Protein AF-A0A9N9V282-F1 (afdb_monomer_lite)

Secondary structure (DSSP, 8-state):
--HHHHHHHHSSTTHHHHHHHHHHHB-HHHHHHHHTT--SHHHHHTSPPP-SSSSPTT-EEEEEEEE-S-SS-TT-TT--EEEEEEESS-HHHHHHHHHT-TTS--GGGTTGGGS-GGGEEEEEEEEE---TT-------SHHHHHHHHHHHHHHHHHHHHT------TT-----TTS---SSPPEEEEEE---STTPPPEEEEEEEEE-EEETTEEEEEEEEE-TTS-EEEEEEEEPHHHHHHTT--TT-EEEEEEEEETTSSPPSS-SS---SSSS-TTHHHHTTEEEEEEEEETTEEEEEE---TTHHHHHHHHHHTT-HHHHHHHHHHHHHHHHHHHT----TTS--TT--S--B-TT--EEE-------

pLDDT: mean 75.54, std 18.39, range [32.25, 96.62]

Radius of gyration: 25.47 Å; chains: 1; bounding box: 70×52×72 Å

Foldseek 3Di:
DDPVVLCVVCVDPCVVVVLVVVLVQFDPLLSVCLVVLPDALVSQVPADFDDPPPPHFQKWFWKKKKAAQFDPRSPDRNPIDIATEIDSGRVVVVLCCLQPVLPDPDPQNPRSVRHHSVRITIHGGGIDDPDPPDDPDDDDPCQVSVVVSVVVSVVVSCVVSVPDDPPRDHDPPQGPNHLPLPFQAWEKEWDDCPDPPDWTKIKIKGKFFWADDPLWIWTWFWKAFPVRDIDIDIFTDDNVNCVVQVPDGGDIKIKMKMATPVLAFDPAQLEDDDPDDPDPCLSRLRRIWIKIWDADPNDIDIDTHHPPCLVVQLVVCVVVVNVCSNCVVVLVSVLVVCQLVVQAADVPDPCVPHGRHMHSRSHHYHYDDDPPDD

Sequence (374 aa):
MSEEAMISTFSDEKFDDKVDLIINAFTPEVRATIQNGVFNAESLSKLPKVTQDWPPPGSKCIYLCLYTHQGAQHLDVETFSTYGGQTALQAVIRDNEHTYHTADPTPHHNKARKSPMEHRYMIPMVVWEAEDGKKVSSLYPRLLHHRVFLNAVAARARELSNWPKLEGDGCNTLSPLFHITDGTPVHFMGTRSLLHGERGITTYRKPVTSARYREGLTIHSGIRKGDGAYQLCPLVIAPHIKRKYDLRAGMTCYLVFEIMHDGQPHAIPWLGCPVIGLFEDFRKASRLGVRMEWLHENQWHSIPFQQERFTRYFHEGISDGDLMKALWPWRKAMDIAQALEGTIYTDNEPLNGFDSQISLGSCDILELQTDYLG

Organism: NCBI:txid160324

Structure (mmCIF, N/CA/C/O backbone):
data_AF-A0A9N9V282-F1
#
_entry.id   AF-A0A9N9V282-F1
#
loop_
_atom_site.group_PDB
_atom_site.id
_atom_site.type_symbol
_atom_site.label_atom_id
_atom_site.label_alt_id
_atom_site.label_comp_id
_atom_site.label_asym_id
_atom_site.label_entity_id
_atom_site.label_seq_id
_atom_site.pdbx_PDB_ins_code
_atom_site.Cartn_x
_atom_site.Cartn_y
_atom_site.Cartn_z
_atom_site.occupancy
_atom_site.B_iso_or_equiv
_atom_site.auth_seq_id
_atom_site.auth_comp_id
_atom_site.auth_asym_id
_atom_site.auth_atom_id
_atom_site.pdbx_PDB_model_num
ATOM 1 N N . MET A 1 1 ? -15.129 -6.676 -15.309 1.00 39.47 1 MET A N 1
ATOM 2 C CA . MET A 1 1 ? -15.181 -6.864 -16.774 1.00 39.47 1 MET A CA 1
ATOM 3 C C . MET A 1 1 ? -14.744 -8.293 -17.068 1.00 39.47 1 MET A C 1
ATOM 5 O O . MET A 1 1 ? -13.719 -8.690 -16.525 1.00 39.47 1 MET A O 1
ATOM 9 N N . SER A 1 2 ? -15.543 -9.080 -17.795 1.00 34.94 2 SER A N 1
ATOM 10 C CA . SER A 1 2 ? -15.212 -10.475 -18.132 1.00 34.94 2 SER A CA 1
ATOM 11 C C . SER A 1 2 ? -14.038 -10.544 -19.117 1.00 34.94 2 SER A C 1
ATOM 13 O O . SER A 1 2 ? -13.748 -9.570 -19.814 1.00 34.94 2 SER A O 1
ATOM 15 N N . GLU A 1 3 ? -13.358 -11.688 -19.178 1.00 37.75 3 GLU A N 1
ATOM 16 C CA . GLU A 1 3 ? -12.294 -11.957 -20.155 1.00 37.75 3 GLU A CA 1
ATOM 17 C C . GLU A 1 3 ? -12.790 -11.765 -21.599 1.00 37.75 3 GLU A C 1
ATOM 19 O O . GLU A 1 3 ? -12.102 -11.143 -22.401 1.00 37.75 3 GLU A O 1
ATOM 24 N N . GLU A 1 4 ? -14.040 -12.142 -21.890 1.00 42.06 4 GLU A N 1
ATOM 25 C CA . GLU A 1 4 ? -14.706 -11.885 -23.177 1.00 42.06 4 GLU A CA 1
ATOM 26 C C . GLU A 1 4 ? -14.885 -10.393 -23.486 1.00 42.06 4 GLU A C 1
ATOM 28 O O . GLU A 1 4 ? -14.647 -9.965 -24.613 1.00 42.06 4 GLU A O 1
ATOM 33 N N . ALA A 1 5 ? -15.235 -9.564 -22.498 1.00 44.44 5 ALA A N 1
ATOM 34 C CA . ALA A 1 5 ? -15.328 -8.116 -22.696 1.00 44.44 5 ALA A CA 1
ATOM 35 C C . ALA A 1 5 ? -13.940 -7.485 -22.933 1.00 44.44 5 ALA A C 1
ATOM 37 O O . ALA A 1 5 ? -13.808 -6.544 -23.721 1.00 44.44 5 ALA A O 1
ATOM 38 N N . MET A 1 6 ? -12.896 -8.047 -22.314 1.00 40.56 6 MET A N 1
ATOM 39 C CA . MET A 1 6 ? -11.499 -7.662 -22.530 1.00 40.56 6 MET A CA 1
ATOM 40 C C . MET A 1 6 ? -11.029 -8.036 -23.941 1.00 40.56 6 MET A C 1
ATOM 42 O O . MET A 1 6 ? -10.459 -7.194 -24.630 1.00 40.56 6 MET A O 1
ATOM 46 N N . ILE A 1 7 ? -11.330 -9.258 -24.389 1.00 46.69 7 ILE A N 1
ATOM 47 C CA . ILE A 1 7 ? -11.046 -9.732 -25.747 1.00 46.69 7 ILE A CA 1
ATOM 48 C C . ILE A 1 7 ? -11.796 -8.865 -26.761 1.00 46.69 7 ILE A C 1
ATOM 50 O O . ILE A 1 7 ? -11.146 -8.348 -27.659 1.00 46.69 7 ILE A O 1
ATOM 54 N N . SER A 1 8 ? -13.089 -8.576 -26.561 1.00 49.44 8 SER A N 1
ATOM 55 C CA . SER A 1 8 ? -13.864 -7.731 -27.490 1.00 49.44 8 SER A CA 1
ATOM 56 C C . SER A 1 8 ? -13.308 -6.305 -27.628 1.00 49.44 8 SER A C 1
ATOM 58 O O . SER A 1 8 ? -13.263 -5.750 -28.718 1.00 49.44 8 SER A O 1
ATOM 60 N N . THR A 1 9 ? -12.771 -5.730 -26.542 1.00 45.84 9 THR A N 1
ATOM 61 C CA . THR A 1 9 ? -12.177 -4.378 -26.552 1.00 45.84 9 THR A CA 1
ATOM 62 C C . THR A 1 9 ? -10.883 -4.307 -27.381 1.00 45.84 9 THR A C 1
ATOM 64 O O . THR A 1 9 ? -10.486 -3.225 -27.836 1.00 45.84 9 THR A O 1
ATOM 67 N N . PHE A 1 10 ? -10.204 -5.442 -27.568 1.00 48.22 10 PHE A N 1
ATOM 68 C CA . PHE A 1 10 ? -8.930 -5.552 -28.286 1.00 48.22 10 PHE A CA 1
ATOM 69 C C . PHE A 1 10 ? -8.998 -6.405 -29.559 1.00 48.22 10 PHE A C 1
ATOM 71 O O . PHE A 1 10 ? -8.004 -6.461 -30.275 1.00 48.22 10 PHE A O 1
ATOM 78 N N . SER A 1 11 ? -10.144 -7.016 -29.864 1.00 53.41 11 SER A N 1
ATOM 79 C CA . SER A 1 11 ? -10.403 -7.773 -31.094 1.00 53.41 11 SER A CA 1
ATOM 80 C C . SER A 1 11 ? -11.078 -6.946 -32.193 1.00 53.41 11 SER A C 1
ATOM 82 O O . SER A 1 11 ? -11.402 -7.490 -33.242 1.00 53.41 11 SER A O 1
ATOM 84 N N . ASP A 1 12 ? -11.338 -5.662 -31.945 1.00 55.78 12 ASP A N 1
ATOM 85 C CA . ASP A 1 12 ? -12.028 -4.771 -32.881 1.00 55.78 12 ASP A CA 1
ATOM 86 C C . ASP A 1 12 ? -11.162 -4.362 -34.083 1.00 55.78 12 ASP A C 1
ATOM 88 O O . ASP A 1 12 ? -9.941 -4.236 -33.972 1.00 55.78 12 ASP A O 1
ATOM 92 N N . GLU A 1 13 ? -11.833 -3.976 -35.176 1.00 57.44 13 GLU A N 1
ATOM 93 C CA . GLU A 1 13 ? -11.310 -3.311 -36.392 1.00 57.44 13 GLU A CA 1
ATOM 94 C C . GLU A 1 13 ? -10.423 -2.069 -36.123 1.00 57.44 13 GLU A C 1
ATOM 96 O O . GLU A 1 13 ? -9.826 -1.517 -37.037 1.00 57.44 13 GLU A O 1
ATOM 101 N N . LYS A 1 14 ? -10.315 -1.628 -34.861 1.00 57.19 14 LYS A N 1
ATOM 102 C CA . LYS A 1 14 ? -9.508 -0.492 -34.382 1.00 57.19 14 LYS A CA 1
ATOM 103 C C . LYS A 1 14 ? -8.214 -0.912 -33.680 1.00 57.19 14 LYS A C 1
ATOM 105 O O . LYS A 1 14 ? -7.585 -0.087 -33.016 1.00 57.19 14 LYS A O 1
ATOM 110 N N . PHE A 1 15 ? -7.857 -2.196 -33.700 1.00 61.69 15 PHE A N 1
ATOM 111 C CA . PHE A 1 15 ? -6.598 -2.663 -33.118 1.00 61.69 15 PHE A CA 1
ATOM 112 C C . PHE A 1 15 ? -5.403 -1.971 -33.782 1.00 61.69 15 PHE A C 1
ATOM 114 O O . PHE A 1 15 ? -4.558 -1.424 -33.071 1.00 61.69 15 PHE A O 1
ATOM 121 N N . ASP A 1 16 ? -5.400 -1.906 -35.114 1.00 67.25 16 ASP A N 1
ATOM 122 C CA . ASP A 1 16 ? -4.339 -1.268 -35.895 1.00 67.25 16 ASP A CA 1
ATOM 123 C C . ASP A 1 16 ? -4.240 0.234 -35.588 1.00 67.25 16 ASP A C 1
ATOM 125 O O . ASP A 1 16 ? -3.161 0.703 -35.238 1.00 67.25 16 ASP A O 1
ATOM 129 N N . ASP A 1 17 ? -5.364 0.959 -35.523 1.00 64.25 17 ASP A N 1
ATOM 130 C CA . ASP A 1 17 ? -5.388 2.376 -35.115 1.00 64.25 17 ASP A CA 1
ATOM 131 C C . ASP A 1 17 ? -4.749 2.608 -33.734 1.00 64.25 17 ASP A C 1
ATOM 133 O O . ASP A 1 17 ? -4.062 3.604 -33.487 1.00 64.25 17 ASP A O 1
ATOM 137 N N . LYS A 1 18 ? -4.986 1.693 -32.786 1.00 58.94 18 LYS A N 1
ATOM 138 C CA . LYS A 1 18 ? -4.427 1.791 -31.431 1.00 58.94 18 LYS A CA 1
ATOM 139 C C . LYS A 1 18 ? -2.937 1.428 -31.413 1.00 58.94 18 LYS A C 1
ATOM 141 O O . LYS A 1 18 ? -2.192 1.993 -30.610 1.00 58.94 18 LYS A O 1
ATOM 146 N N . VAL A 1 19 ? -2.501 0.483 -32.251 1.00 62.28 19 VAL A N 1
ATOM 147 C CA . VAL A 1 19 ? -1.080 0.146 -32.435 1.00 62.28 19 VAL A CA 1
ATOM 148 C C . VAL A 1 19 ? -0.353 1.346 -33.029 1.00 62.28 19 VAL A C 1
ATOM 150 O O . VAL A 1 19 ? 0.662 1.773 -32.476 1.00 62.28 19 VAL A O 1
ATOM 153 N N . ASP A 1 20 ? -0.926 1.954 -34.064 1.00 68.50 20 ASP A N 1
ATOM 154 C CA . ASP A 1 20 ? -0.417 3.170 -34.684 1.00 68.50 20 ASP A CA 1
ATOM 155 C C . ASP A 1 20 ? -0.353 4.316 -33.683 1.00 68.50 20 ASP A C 1
ATOM 157 O O . ASP A 1 20 ? 0.647 5.023 -33.641 1.00 68.50 20 ASP A O 1
ATOM 161 N N . LEU A 1 21 ? -1.344 4.472 -32.801 1.00 62.22 21 LEU A N 1
ATOM 162 C CA . LEU A 1 21 ? -1.295 5.474 -31.735 1.00 62.22 21 LEU A CA 1
ATOM 163 C C . LEU A 1 21 ? -0.085 5.282 -30.801 1.00 62.22 21 LEU A C 1
ATOM 165 O O . LEU A 1 21 ? 0.552 6.264 -30.423 1.00 62.22 21 LEU A O 1
ATOM 169 N N . ILE A 1 22 ? 0.258 4.040 -30.437 1.00 63.34 22 ILE A N 1
ATOM 170 C CA . ILE A 1 22 ? 1.448 3.756 -29.616 1.00 63.34 22 ILE A CA 1
ATOM 171 C C . ILE A 1 22 ? 2.724 4.047 -30.398 1.00 63.34 22 ILE A C 1
ATOM 173 O O . ILE A 1 22 ? 3.617 4.717 -29.881 1.00 63.34 22 ILE A O 1
ATOM 177 N N . ILE A 1 23 ? 2.824 3.546 -31.631 1.00 70.31 23 ILE A N 1
ATOM 178 C CA . ILE A 1 23 ? 3.988 3.776 -32.494 1.00 70.31 23 ILE A CA 1
ATOM 179 C C . ILE A 1 23 ? 4.190 5.285 -32.683 1.00 70.31 23 ILE A C 1
ATOM 181 O O . ILE A 1 23 ? 5.313 5.787 -32.590 1.00 70.31 23 ILE A O 1
ATOM 185 N N . ASN A 1 24 ? 3.089 6.016 -32.848 1.00 74.44 24 ASN A N 1
ATOM 186 C CA . ASN A 1 24 ? 3.069 7.458 -33.022 1.00 74.44 24 ASN A CA 1
ATOM 187 C C . ASN A 1 24 ? 3.370 8.252 -31.744 1.00 74.44 24 ASN A C 1
ATOM 189 O O . ASN A 1 24 ? 3.701 9.432 -31.845 1.00 74.44 24 ASN A O 1
ATOM 193 N N . ALA A 1 25 ? 3.321 7.624 -30.567 1.00 73.94 25 ALA A N 1
ATOM 194 C CA . ALA A 1 25 ? 3.737 8.251 -29.317 1.00 73.94 25 ALA A CA 1
ATOM 195 C C . ALA A 1 25 ? 5.266 8.287 -29.156 1.00 73.94 25 ALA A C 1
ATOM 197 O O . ALA A 1 25 ? 5.784 9.162 -28.465 1.00 73.94 25 ALA A O 1
ATOM 198 N N . PHE A 1 26 ? 6.011 7.370 -29.784 1.00 82.06 26 PHE A N 1
ATOM 199 C CA . PHE A 1 26 ? 7.474 7.433 -29.757 1.00 82.06 26 PHE A CA 1
ATOM 200 C C . PHE A 1 26 ? 7.987 8.688 -30.460 1.00 82.06 26 PHE A C 1
ATOM 202 O O . PHE A 1 26 ? 7.409 9.121 -31.467 1.00 82.06 26 PHE A O 1
ATOM 209 N N . THR A 1 27 ? 9.106 9.227 -29.966 1.00 87.12 27 THR A N 1
ATOM 210 C CA . THR A 1 27 ? 9.811 10.311 -30.662 1.00 87.12 27 THR A CA 1
ATOM 211 C C . THR A 1 27 ? 10.172 9.867 -32.087 1.00 87.12 27 THR A C 1
ATOM 213 O O . THR A 1 27 ? 10.369 8.665 -32.322 1.00 87.12 27 THR A O 1
ATOM 216 N N . PRO A 1 28 ? 10.242 10.791 -33.062 1.00 91.06 28 PRO A N 1
ATOM 217 C CA . PRO A 1 28 ? 10.518 10.439 -34.455 1.00 91.06 28 PRO A CA 1
ATOM 218 C C . PRO A 1 28 ? 11.776 9.572 -34.633 1.00 91.06 28 PRO A C 1
ATOM 220 O O . PRO A 1 28 ? 11.753 8.592 -35.376 1.00 91.06 28 PRO A O 1
ATOM 223 N N . GLU A 1 29 ? 12.850 9.871 -33.902 1.00 91.62 29 GLU A N 1
ATOM 224 C CA . GLU A 1 29 ? 14.135 9.169 -33.969 1.00 91.62 29 GLU A CA 1
ATOM 225 C C . GLU A 1 29 ? 14.052 7.755 -33.386 1.00 91.62 29 GLU A C 1
ATOM 227 O O . GLU A 1 29 ? 14.595 6.802 -33.956 1.00 91.62 29 GLU A O 1
ATOM 232 N N . VAL A 1 30 ? 13.343 7.598 -32.264 1.00 86.62 30 VAL A N 1
ATOM 233 C CA . VAL A 1 30 ? 13.122 6.291 -31.635 1.00 86.62 30 VAL A CA 1
ATOM 234 C C . VAL A 1 30 ? 12.251 5.425 -32.537 1.00 86.62 30 VAL A C 1
ATOM 236 O O . VAL A 1 30 ? 12.573 4.259 -32.772 1.00 86.62 30 VAL A O 1
ATOM 239 N N . ARG A 1 31 ? 11.185 6.002 -33.101 1.00 87.12 31 ARG A N 1
ATOM 240 C CA . ARG A 1 31 ? 10.291 5.314 -34.037 1.00 87.12 31 ARG A CA 1
ATOM 241 C C . ARG A 1 31 ? 11.047 4.823 -35.266 1.00 87.12 31 ARG A C 1
ATOM 243 O O . ARG A 1 31 ? 10.949 3.643 -35.587 1.00 87.12 31 ARG A O 1
ATOM 250 N N . ALA A 1 32 ? 11.837 5.692 -35.897 1.00 88.25 32 ALA A N 1
ATOM 251 C CA . ALA A 1 32 ? 12.661 5.329 -37.047 1.00 88.25 32 ALA A CA 1
ATOM 252 C C . ALA A 1 32 ? 13.641 4.195 -36.703 1.00 88.25 32 ALA A C 1
ATOM 254 O O . ALA A 1 32 ? 13.773 3.234 -37.456 1.00 88.25 32 ALA A O 1
ATOM 255 N N . THR A 1 33 ? 14.279 4.257 -35.531 1.00 84.12 33 THR A N 1
ATOM 256 C CA . THR A 1 33 ? 15.217 3.220 -35.071 1.00 84.12 33 THR A CA 1
ATOM 257 C C . THR A 1 33 ? 14.536 1.861 -34.881 1.00 84.12 33 THR A C 1
ATOM 259 O O . THR A 1 33 ? 15.073 0.842 -35.315 1.00 84.12 33 THR A O 1
ATOM 262 N N . ILE A 1 34 ? 13.336 1.834 -34.290 1.00 78.19 34 ILE A N 1
ATOM 263 C CA . ILE A 1 34 ? 12.545 0.605 -34.105 1.00 78.19 34 ILE A CA 1
ATOM 264 C C . ILE A 1 34 ? 12.058 0.056 -35.456 1.00 78.19 34 ILE A C 1
ATOM 266 O O . ILE A 1 34 ? 12.188 -1.140 -35.710 1.00 78.19 34 ILE A O 1
ATOM 270 N N . GLN A 1 35 ? 11.528 0.913 -36.334 1.00 79.69 35 GLN A N 1
ATOM 271 C CA . GLN A 1 35 ? 10.981 0.515 -37.639 1.00 79.69 35 GLN A CA 1
ATOM 272 C C . GLN A 1 35 ? 12.047 -0.025 -38.597 1.00 79.69 35 GLN A C 1
ATOM 274 O O . GLN A 1 35 ? 11.768 -0.936 -39.370 1.00 79.69 35 GLN A O 1
ATOM 279 N N . ASN A 1 36 ? 13.278 0.481 -38.509 1.00 80.56 36 ASN A N 1
ATOM 280 C CA . ASN A 1 36 ? 14.395 0.002 -39.322 1.00 80.56 36 ASN A CA 1
ATOM 281 C C . ASN A 1 36 ? 14.927 -1.373 -38.872 1.00 80.56 36 ASN A C 1
ATOM 283 O O . ASN A 1 36 ? 15.842 -1.902 -39.498 1.00 80.56 36 ASN A O 1
ATOM 287 N N . GLY A 1 37 ? 14.406 -1.944 -37.776 1.00 72.56 37 GLY A N 1
ATOM 288 C CA . GLY A 1 37 ? 14.826 -3.247 -37.248 1.00 72.56 37 GLY A CA 1
ATOM 289 C C . GLY A 1 37 ? 16.228 -3.259 -36.626 1.00 72.56 37 GLY A C 1
ATOM 290 O O . GLY A 1 37 ? 16.694 -4.303 -36.174 1.00 72.56 37 GLY A O 1
ATOM 291 N N . VAL A 1 38 ? 16.905 -2.108 -36.563 1.00 70.44 38 VAL A N 1
ATOM 292 C CA . VAL A 1 38 ? 18.246 -1.964 -35.987 1.00 70.44 38 VAL A CA 1
ATOM 293 C C . VAL A 1 38 ? 18.113 -1.458 -34.554 1.00 70.44 38 VAL A C 1
ATOM 295 O O . VAL A 1 38 ? 18.273 -0.271 -34.274 1.00 70.44 38 VAL A O 1
ATOM 298 N N . PHE A 1 39 ? 17.804 -2.366 -33.628 1.00 71.00 39 PHE A N 1
ATOM 299 C CA . PHE A 1 39 ? 17.646 -2.063 -32.202 1.00 71.00 39 PHE A CA 1
ATOM 300 C C . PHE A 1 39 ? 18.764 -2.720 -31.377 1.00 71.00 39 PHE A C 1
ATOM 302 O O . PHE A 1 39 ? 18.572 -3.760 -30.750 1.00 71.00 39 PHE A O 1
ATOM 309 N N . ASN A 1 40 ? 19.958 -2.126 -31.411 1.00 77.56 40 ASN A N 1
ATOM 310 C CA . ASN A 1 40 ? 21.138 -2.582 -30.672 1.00 77.56 40 ASN A CA 1
ATOM 311 C C . ASN A 1 40 ? 21.739 -1.424 -29.852 1.00 77.56 40 ASN A C 1
ATOM 313 O O . ASN A 1 40 ? 21.294 -0.282 -29.952 1.00 77.56 40 ASN A O 1
ATOM 317 N N . ALA A 1 41 ? 22.732 -1.704 -29.004 1.00 74.62 41 ALA A N 1
ATOM 318 C CA . ALA A 1 41 ? 23.340 -0.676 -28.154 1.00 74.62 41 ALA A CA 1
ATOM 319 C C . ALA A 1 41 ? 23.908 0.502 -28.952 1.00 74.62 41 ALA A C 1
ATOM 321 O O . ALA A 1 41 ? 23.788 1.651 -28.526 1.00 74.62 41 ALA A O 1
ATOM 322 N N . GLU A 1 42 ? 24.490 0.226 -30.120 1.00 81.88 42 GLU A N 1
ATOM 323 C CA . GLU A 1 42 ? 25.067 1.253 -30.976 1.00 81.88 42 GLU A CA 1
ATOM 324 C C . GLU A 1 42 ? 23.977 2.193 -31.506 1.00 81.88 42 GLU A C 1
ATOM 326 O O . GLU A 1 42 ? 24.090 3.410 -31.352 1.00 81.88 42 GLU A O 1
ATOM 331 N N . SER A 1 43 ? 22.890 1.655 -32.066 1.00 82.88 43 SER A N 1
ATOM 332 C CA . SER A 1 43 ? 21.782 2.469 -32.571 1.00 82.88 43 SER A CA 1
ATOM 333 C C . SER A 1 43 ? 21.081 3.236 -31.452 1.00 82.88 43 SER A C 1
ATOM 335 O O . SER A 1 43 ? 20.818 4.427 -31.604 1.00 82.88 43 SER A O 1
ATOM 337 N N . LEU A 1 44 ? 20.880 2.607 -30.291 1.00 84.00 44 LEU A N 1
ATOM 338 C CA . LEU A 1 44 ? 20.300 3.259 -29.119 1.00 84.00 44 LEU A CA 1
ATOM 339 C C . LEU A 1 44 ? 21.175 4.400 -28.592 1.00 84.00 44 LEU A C 1
ATOM 341 O O . LEU A 1 44 ? 20.664 5.466 -28.265 1.00 84.00 44 LEU A O 1
ATOM 345 N N . SER A 1 45 ? 22.496 4.224 -28.548 1.00 86.12 45 SER A N 1
ATOM 346 C CA . SER A 1 45 ? 23.417 5.262 -28.066 1.00 86.12 45 SER A CA 1
ATOM 347 C C . SER A 1 45 ? 23.473 6.503 -28.963 1.00 86.12 45 SER A C 1
ATOM 349 O O . SER A 1 45 ? 23.892 7.569 -28.506 1.00 86.12 45 SER A O 1
ATOM 351 N N . LYS A 1 46 ? 23.025 6.397 -30.221 1.00 90.06 46 LYS A N 1
ATOM 352 C CA . LYS A 1 46 ? 22.921 7.519 -31.166 1.00 90.06 46 LYS A CA 1
ATOM 353 C C . LYS A 1 46 ? 21.621 8.314 -31.015 1.00 90.06 46 LYS A C 1
ATOM 355 O O . LYS A 1 46 ? 21.538 9.412 -31.559 1.00 90.06 46 LYS A O 1
ATOM 360 N N . LEU A 1 47 ? 20.637 7.804 -30.271 1.00 92.81 47 LEU A N 1
ATOM 361 C CA . LEU A 1 47 ? 19.377 8.508 -30.039 1.00 92.81 47 LEU A CA 1
ATOM 362 C C . LEU A 1 47 ? 19.582 9.798 -29.220 1.00 92.81 47 LEU A C 1
ATOM 364 O O . LEU A 1 47 ? 20.548 9.892 -28.442 1.00 92.81 47 LEU A O 1
ATOM 368 N N . PRO A 1 48 ? 18.673 10.784 -29.369 1.00 95.00 48 PRO A N 1
ATOM 369 C CA . PRO A 1 48 ? 18.642 11.969 -28.524 1.00 95.00 48 PRO A CA 1
ATOM 370 C C . PRO A 1 48 ? 18.606 11.591 -27.041 1.00 95.00 48 PRO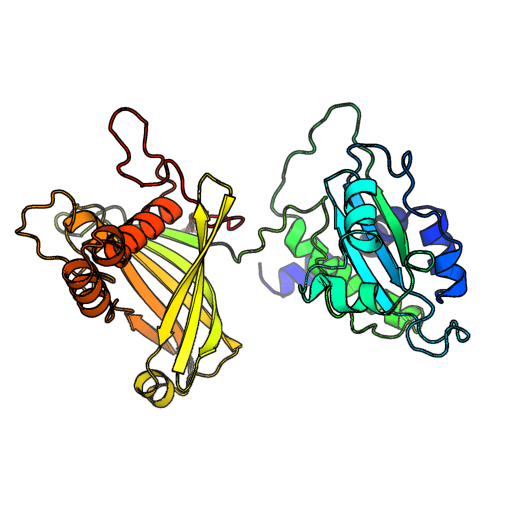 A C 1
ATOM 372 O O . PRO A 1 48 ? 17.808 10.760 -26.606 1.00 95.00 48 PRO A O 1
ATOM 375 N N . LYS A 1 49 ? 19.503 12.196 -26.267 1.00 96.00 49 LYS A N 1
ATOM 376 C CA . LYS A 1 49 ? 19.626 11.981 -24.821 1.00 96.00 49 LYS A CA 1
ATOM 377 C C . LYS A 1 49 ? 18.917 13.109 -24.092 1.00 96.00 49 LYS A C 1
ATOM 379 O O . LYS A 1 49 ? 18.729 14.180 -24.664 1.00 96.00 49 LYS A O 1
ATOM 384 N N . VAL A 1 50 ? 18.567 12.879 -22.832 1.00 95.69 50 VAL A N 1
ATOM 385 C CA . VAL A 1 50 ? 18.160 13.971 -21.947 1.00 95.69 50 VAL A CA 1
ATOM 386 C C . VAL A 1 50 ? 19.272 15.022 -21.908 1.00 95.69 50 VAL A C 1
ATOM 388 O O . VAL A 1 50 ? 20.451 14.699 -21.768 1.00 95.69 50 VAL A O 1
ATOM 391 N N . THR A 1 51 ? 18.887 16.280 -22.054 1.00 95.06 51 THR A N 1
ATOM 392 C CA . THR A 1 51 ? 19.730 17.459 -21.875 1.00 95.06 51 THR A CA 1
ATOM 393 C C . THR A 1 51 ? 19.040 18.417 -20.907 1.00 95.06 51 THR A C 1
ATOM 395 O O . THR A 1 51 ? 17.922 18.170 -20.450 1.00 95.06 51 THR A O 1
ATOM 398 N N . GLN A 1 52 ? 19.701 19.532 -20.592 1.00 91.44 52 GLN A N 1
ATOM 399 C CA . GLN A 1 52 ? 19.111 20.580 -19.759 1.00 91.44 52 GLN A CA 1
ATOM 400 C C . GLN A 1 52 ? 17.810 21.143 -20.361 1.00 91.44 52 GLN A C 1
ATOM 402 O O . GLN A 1 52 ? 16.902 21.511 -19.619 1.00 91.44 52 GLN A O 1
ATOM 407 N N . ASP A 1 53 ? 17.721 21.165 -21.694 1.00 91.31 53 ASP A N 1
ATOM 408 C CA . ASP A 1 53 ? 16.637 21.814 -22.436 1.00 91.31 53 ASP A CA 1
ATOM 409 C C . ASP A 1 53 ? 15.647 20.819 -23.060 1.00 91.31 53 ASP A C 1
ATOM 411 O O . ASP A 1 53 ? 14.585 21.222 -23.538 1.00 91.31 53 ASP A O 1
ATOM 415 N N . TRP A 1 54 ? 15.963 19.518 -23.068 1.00 92.31 54 TRP A N 1
ATOM 416 C CA . TRP A 1 54 ? 15.110 18.501 -23.676 1.00 92.31 54 TRP A CA 1
ATOM 417 C C . TRP A 1 54 ? 15.104 17.171 -22.905 1.00 92.31 54 TRP A C 1
ATOM 419 O O . TRP A 1 54 ? 16.168 16.634 -22.599 1.00 92.31 54 TRP A O 1
ATOM 429 N N . PRO A 1 55 ? 13.932 16.556 -22.656 1.00 92.44 55 PRO A N 1
ATOM 430 C CA . PRO A 1 55 ? 12.5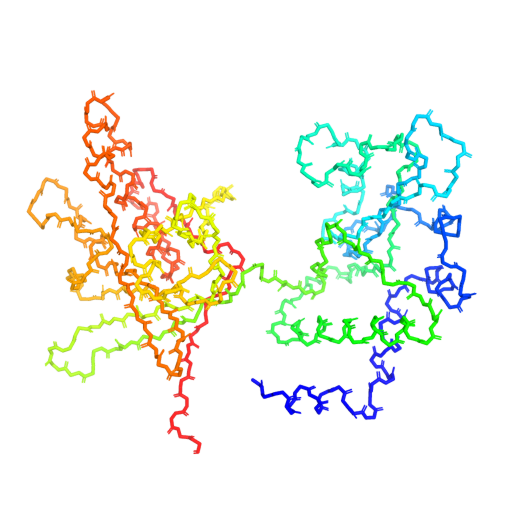79 17.069 -22.883 1.00 92.44 55 PRO A CA 1
ATOM 431 C C . PRO A 1 55 ? 12.289 18.383 -22.135 1.00 92.44 55 PRO A C 1
ATOM 433 O O . PRO A 1 55 ? 12.832 18.567 -21.043 1.00 92.44 55 PRO A O 1
ATOM 436 N N . PRO A 1 56 ? 11.429 19.274 -22.673 1.00 86.50 56 PRO A N 1
ATOM 437 C CA . PRO A 1 56 ? 11.140 20.563 -22.048 1.00 86.50 56 PRO A CA 1
ATOM 438 C C . PRO A 1 56 ? 10.673 20.426 -20.589 1.00 86.50 56 PRO A C 1
ATOM 440 O O . PRO A 1 56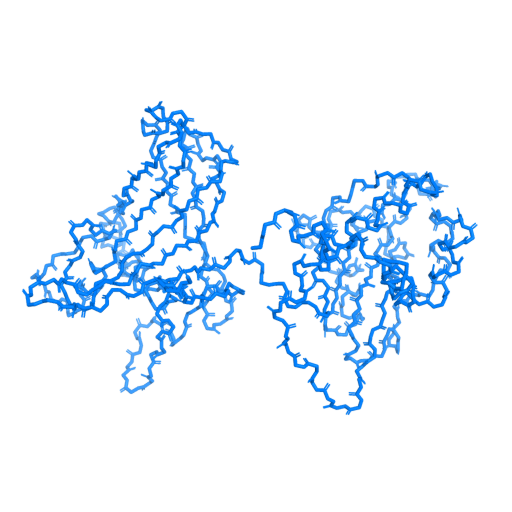 ? 9.987 19.447 -20.256 1.00 86.50 56 PRO A O 1
ATOM 443 N N . PRO A 1 57 ? 10.968 21.396 -19.705 1.00 83.06 57 PRO A N 1
ATOM 444 C CA . PRO A 1 57 ? 10.490 21.383 -18.327 1.00 83.06 57 PRO A CA 1
ATOM 445 C C . PRO A 1 57 ? 8.975 21.161 -18.217 1.00 83.06 57 PRO A C 1
ATOM 447 O O . PRO A 1 57 ? 8.187 21.801 -18.904 1.00 83.06 57 PRO A O 1
ATOM 450 N N . GLY A 1 58 ? 8.561 20.251 -17.331 1.00 75.62 58 GLY A N 1
ATOM 451 C CA . GLY A 1 58 ? 7.148 19.883 -17.154 1.00 75.62 58 GLY A CA 1
ATOM 452 C C . GLY A 1 58 ? 6.645 18.804 -18.117 1.00 75.62 58 GLY A C 1
ATOM 453 O O . GLY A 1 58 ? 5.536 18.303 -17.926 1.00 75.62 58 GLY A O 1
ATOM 454 N N . SER A 1 59 ? 7.460 18.395 -19.094 1.00 79.69 59 SER A N 1
ATOM 455 C CA . SER A 1 59 ? 7.141 17.248 -19.939 1.00 79.69 59 SER A CA 1
ATOM 456 C C . SER A 1 59 ? 7.047 15.971 -19.117 1.00 79.69 59 SER A C 1
ATOM 458 O O . SER A 1 59 ? 7.829 15.712 -18.199 1.00 79.69 59 SER A O 1
ATOM 460 N N . LYS A 1 60 ? 6.101 15.133 -19.512 1.00 80.50 60 LYS A N 1
ATOM 461 C CA . LYS A 1 60 ? 5.964 13.764 -19.033 1.00 80.50 60 LYS A CA 1
ATOM 462 C C . LYS A 1 60 ? 6.721 12.854 -19.996 1.00 80.50 60 LYS A C 1
ATOM 464 O O . LYS A 1 60 ? 6.631 13.042 -21.205 1.00 80.50 60 LYS A O 1
ATOM 469 N N . CYS A 1 61 ? 7.469 11.879 -19.489 1.00 82.94 61 CYS A N 1
ATOM 470 C CA . CYS A 1 61 ? 8.354 11.072 -20.327 1.00 82.94 61 CYS A CA 1
ATOM 471 C C . CYS A 1 61 ? 8.397 9.599 -19.899 1.00 82.94 61 CYS A C 1
ATOM 473 O O . CYS A 1 61 ? 8.471 9.304 -18.705 1.00 82.94 61 CYS A O 1
ATOM 475 N N . ILE A 1 62 ? 8.386 8.684 -20.877 1.00 84.50 62 ILE A N 1
ATOM 476 C CA . ILE A 1 62 ? 8.904 7.314 -20.724 1.00 84.50 62 ILE A CA 1
ATOM 477 C C . ILE A 1 62 ? 10.319 7.310 -21.290 1.00 84.50 62 ILE A C 1
ATOM 479 O O . ILE A 1 62 ? 10.530 7.745 -22.422 1.00 84.50 62 ILE A O 1
ATOM 483 N N . TYR A 1 63 ? 11.276 6.785 -20.532 1.00 89.56 63 TYR A N 1
ATOM 484 C CA . TYR A 1 63 ? 12.684 6.780 -20.909 1.00 89.56 63 TYR A CA 1
ATOM 485 C C . TYR A 1 63 ? 13.312 5.391 -20.818 1.00 89.56 63 TYR A C 1
ATOM 487 O O . TYR A 1 63 ? 12.861 4.510 -20.083 1.00 89.56 63 TYR A O 1
ATOM 495 N N . LEU A 1 64 ? 14.406 5.229 -21.553 1.00 88.25 64 LEU A N 1
ATOM 496 C CA . LEU A 1 64 ? 15.305 4.092 -21.498 1.00 88.25 64 LEU A CA 1
ATOM 497 C C . LEU A 1 64 ? 16.676 4.585 -21.036 1.00 88.25 64 LEU A C 1
ATOM 499 O O . LEU A 1 64 ? 17.311 5.383 -21.717 1.00 88.25 64 LEU A O 1
ATOM 503 N N . CYS A 1 65 ? 17.154 4.103 -19.898 1.00 89.75 65 CYS A N 1
ATOM 504 C CA . CYS A 1 65 ? 18.555 4.232 -19.537 1.00 89.75 65 CYS A CA 1
ATOM 505 C C . CYS A 1 65 ? 19.352 3.104 -20.197 1.00 89.75 65 CYS A C 1
ATOM 507 O O . CYS A 1 65 ? 19.026 1.924 -20.042 1.00 89.75 65 CYS A O 1
ATOM 509 N N . LEU A 1 66 ? 20.407 3.477 -20.909 1.00 88.31 66 LEU A N 1
ATOM 510 C CA . LEU A 1 66 ? 21.382 2.588 -21.515 1.00 88.31 66 LEU A CA 1
ATOM 511 C C . LEU A 1 66 ? 22.699 2.709 -20.744 1.00 88.31 66 LEU A C 1
ATOM 513 O O . LEU A 1 66 ? 23.255 3.799 -20.625 1.00 88.31 66 LEU A O 1
ATOM 517 N N . TYR A 1 67 ? 23.186 1.584 -20.228 1.00 88.06 67 TYR A N 1
ATOM 518 C CA . TYR A 1 67 ? 24.447 1.479 -19.502 1.00 88.06 67 TYR A CA 1
ATOM 519 C C . TYR A 1 67 ? 25.413 0.636 -20.333 1.00 88.06 67 TYR A C 1
ATOM 521 O O . TYR A 1 67 ? 25.213 -0.575 -20.454 1.00 88.06 67 TYR A O 1
ATOM 529 N N . THR A 1 68 ? 26.427 1.259 -20.931 1.00 84.88 68 THR A N 1
ATOM 530 C CA . THR A 1 68 ? 27.424 0.569 -21.769 1.00 84.88 68 THR A CA 1
ATOM 531 C C . THR A 1 68 ? 28.717 0.297 -20.995 1.00 84.88 68 THR A C 1
ATOM 533 O O . THR A 1 68 ? 28.889 0.787 -19.876 1.00 84.88 68 THR A O 1
ATOM 536 N N . HIS A 1 69 ? 29.618 -0.512 -21.563 1.00 79.44 69 HIS A N 1
ATOM 537 C CA . HIS A 1 69 ? 30.946 -0.805 -21.003 1.00 79.44 69 HIS A CA 1
ATOM 538 C C . HIS A 1 69 ? 30.907 -1.377 -19.574 1.00 79.44 69 HIS A C 1
ATOM 540 O O . HIS A 1 69 ? 31.633 -0.915 -18.686 1.00 79.44 69 HIS A O 1
ATOM 546 N N . GLN A 1 70 ? 30.037 -2.367 -19.339 1.00 69.00 70 GLN A N 1
ATOM 547 C CA . GLN A 1 70 ? 29.947 -3.031 -18.040 1.00 69.00 70 GLN A CA 1
ATOM 548 C C . GLN A 1 70 ? 31.099 -4.019 -17.824 1.00 69.00 70 GLN A C 1
ATOM 550 O O . GLN A 1 70 ? 31.284 -4.948 -18.607 1.00 69.00 70 GLN A O 1
ATOM 555 N N . GLY A 1 71 ? 31.819 -3.870 -16.705 1.00 65.62 71 GLY A N 1
ATOM 556 C CA . GLY A 1 71 ? 32.895 -4.780 -16.285 1.00 65.62 71 GLY A CA 1
ATOM 557 C C . GLY A 1 71 ? 34.308 -4.208 -16.444 1.00 65.62 71 GLY A C 1
ATOM 558 O O . GLY A 1 71 ? 34.489 -3.099 -16.921 1.00 65.62 71 GLY A O 1
ATOM 559 N N . ALA A 1 72 ? 35.320 -4.967 -16.005 1.00 57.56 72 ALA A N 1
ATOM 560 C CA . ALA A 1 72 ? 36.719 -4.512 -15.936 1.00 57.56 72 ALA A CA 1
ATOM 561 C C . ALA A 1 72 ? 37.425 -4.408 -17.303 1.00 57.56 72 ALA A C 1
ATOM 563 O O . ALA A 1 72 ? 38.506 -3.834 -17.401 1.00 57.56 72 ALA A O 1
ATOM 564 N N . GLN A 1 73 ? 36.830 -4.974 -18.355 1.00 54.47 73 GLN A N 1
ATOM 565 C CA . GLN A 1 73 ? 37.322 -4.892 -19.727 1.00 54.47 73 GLN A CA 1
ATOM 566 C C . GLN A 1 73 ? 36.358 -4.004 -20.516 1.00 54.47 73 GLN A C 1
ATOM 568 O O . GLN A 1 73 ? 35.478 -4.487 -21.219 1.00 54.47 73 GLN A O 1
ATOM 573 N N . HIS A 1 74 ? 36.496 -2.690 -20.334 1.00 53.97 74 HIS A N 1
ATOM 574 C CA . HIS A 1 74 ? 35.683 -1.620 -20.931 1.00 53.97 74 HIS A CA 1
ATOM 575 C C . HIS A 1 74 ? 35.827 -1.494 -22.464 1.00 53.97 74 HIS A C 1
ATOM 577 O O . HIS A 1 74 ? 35.856 -0.387 -22.987 1.00 53.97 74 HIS A O 1
ATOM 583 N N . LEU A 1 75 ? 35.990 -2.597 -23.193 1.00 51.81 75 LEU A N 1
ATOM 584 C CA . LEU A 1 75 ? 36.300 -2.591 -24.626 1.00 51.81 75 LEU A CA 1
ATOM 585 C C . LEU A 1 75 ? 35.238 -3.277 -25.484 1.00 51.81 75 LEU A C 1
ATOM 587 O O . LEU A 1 75 ? 35.315 -3.170 -26.704 1.00 51.81 75 LEU A O 1
ATOM 591 N N . ASP A 1 76 ? 34.246 -3.929 -24.871 1.00 52.56 76 ASP A N 1
ATOM 592 C CA . ASP A 1 76 ? 33.179 -4.595 -25.609 1.00 52.56 76 ASP A CA 1
ATOM 593 C C . ASP A 1 76 ? 31.837 -3.875 -25.415 1.00 52.56 76 ASP A C 1
ATOM 595 O O . ASP A 1 76 ? 31.289 -3.801 -24.312 1.00 52.56 76 ASP A O 1
ATOM 599 N N . VAL A 1 77 ? 31.306 -3.308 -26.500 1.00 50.94 77 VAL A N 1
ATOM 600 C CA . VAL A 1 77 ? 29.979 -2.663 -26.532 1.00 50.94 77 VAL A CA 1
ATOM 601 C C . VAL A 1 77 ? 28.866 -3.713 -26.363 1.00 50.94 77 VAL A C 1
ATOM 603 O O . VAL A 1 77 ? 27.726 -3.368 -26.045 1.00 50.94 77 VAL A O 1
ATOM 606 N N . GLU A 1 78 ? 29.200 -5.000 -26.511 1.00 53.59 78 GLU A N 1
ATOM 607 C CA . GLU A 1 78 ? 28.278 -6.126 -26.370 1.00 53.59 78 GLU A CA 1
ATOM 608 C C . GLU A 1 78 ? 27.805 -6.364 -24.924 1.00 53.59 78 GLU A C 1
ATOM 610 O O . GLU A 1 78 ? 26.737 -6.945 -24.721 1.00 53.59 78 GLU A O 1
ATOM 615 N N . THR A 1 79 ? 28.497 -5.841 -23.901 1.00 68.81 79 THR A N 1
ATOM 616 C CA . THR A 1 79 ? 28.035 -5.895 -22.500 1.00 68.81 79 THR A CA 1
ATOM 617 C C . THR A 1 79 ? 27.307 -4.614 -22.092 1.00 68.81 79 THR A C 1
ATOM 619 O O . THR A 1 79 ? 27.739 -3.847 -21.226 1.00 68.81 79 THR A O 1
ATOM 622 N N . PHE A 1 80 ? 26.155 -4.368 -22.715 1.00 73.81 80 PHE A N 1
ATOM 623 C CA . PHE A 1 80 ? 25.252 -3.304 -22.283 1.00 73.81 80 PHE A CA 1
ATOM 624 C C . PHE A 1 80 ? 24.126 -3.846 -21.402 1.00 73.81 80 PHE A C 1
ATOM 626 O O . PHE A 1 80 ? 23.690 -4.989 -21.521 1.00 73.81 80 PHE A O 1
ATOM 633 N N . SER A 1 81 ? 23.611 -2.994 -20.523 1.00 80.00 81 SER A N 1
ATOM 634 C CA . SER A 1 81 ? 22.352 -3.261 -19.836 1.00 80.00 81 SER A CA 1
ATOM 635 C C . SER A 1 81 ? 21.411 -2.084 -19.990 1.00 80.00 81 SER A C 1
ATOM 637 O O . SER A 1 81 ? 21.829 -0.941 -20.182 1.00 80.00 81 SER A O 1
ATOM 639 N N . THR A 1 82 ? 20.123 -2.375 -19.901 1.00 82.06 82 THR A N 1
ATOM 640 C CA . THR A 1 82 ? 19.078 -1.371 -20.010 1.00 82.06 82 THR A CA 1
ATOM 641 C C . THR A 1 82 ? 18.258 -1.293 -18.733 1.00 82.06 82 THR A C 1
ATOM 643 O O . THR A 1 82 ? 18.170 -2.241 -17.937 1.00 82.06 82 THR A O 1
ATOM 646 N N . TYR A 1 83 ? 17.654 -0.127 -18.546 1.00 81.50 83 TYR A N 1
ATOM 647 C CA . TYR A 1 83 ? 16.666 0.144 -17.520 1.00 81.50 83 TYR A CA 1
ATOM 648 C C . TYR A 1 83 ? 15.548 0.993 -18.126 1.00 81.50 83 TYR A C 1
ATOM 650 O O . TYR A 1 83 ? 15.809 2.049 -18.690 1.00 81.50 83 TYR A O 1
ATOM 658 N N . GLY A 1 84 ? 14.306 0.526 -18.040 1.00 81.75 84 GLY A N 1
ATOM 659 C CA . GLY A 1 84 ? 13.139 1.294 -18.465 1.00 81.75 84 GLY A CA 1
ATOM 660 C C . GLY A 1 84 ? 12.533 2.031 -17.280 1.00 81.75 84 GLY A C 1
ATOM 661 O O . GLY A 1 84 ? 12.296 1.433 -16.228 1.00 81.75 84 GLY A O 1
ATOM 662 N N . GLY A 1 85 ? 12.262 3.317 -17.455 1.00 76.50 85 GLY A N 1
ATOM 663 C CA . GLY A 1 85 ? 11.658 4.145 -16.426 1.00 76.50 85 GLY A CA 1
ATOM 664 C C . GLY A 1 85 ? 10.798 5.246 -17.014 1.00 76.50 85 GLY A C 1
ATOM 665 O O . GLY A 1 85 ? 10.466 5.266 -18.200 1.00 76.50 85 GLY A O 1
ATOM 666 N N . GLN A 1 86 ? 10.400 6.163 -16.148 1.00 80.12 86 GLN A N 1
ATOM 667 C CA . GLN A 1 86 ? 9.545 7.273 -16.520 1.00 80.12 86 GLN A CA 1
ATOM 668 C C . GLN A 1 86 ? 9.585 8.408 -15.506 1.00 80.12 86 GLN A C 1
ATOM 670 O O . GLN A 1 86 ? 10.038 8.237 -14.373 1.00 80.12 86 GLN A O 1
ATOM 675 N N . THR A 1 87 ? 9.033 9.553 -15.885 1.00 76.75 87 THR A N 1
ATOM 676 C CA . THR A 1 87 ? 8.941 10.703 -14.996 1.00 76.75 87 THR A CA 1
ATOM 677 C C . THR A 1 87 ? 7.798 11.636 -15.389 1.00 76.75 87 THR A C 1
ATOM 679 O O . THR A 1 87 ? 7.523 11.846 -16.570 1.00 76.75 87 THR A O 1
ATOM 682 N N . ALA A 1 88 ? 7.126 12.188 -14.376 1.00 72.56 88 ALA A N 1
ATOM 683 C CA . ALA A 1 88 ? 6.274 13.376 -14.496 1.00 72.56 88 ALA A CA 1
ATOM 684 C C . ALA A 1 88 ? 6.981 14.648 -13.982 1.00 72.56 88 ALA A C 1
ATOM 686 O O . ALA A 1 88 ? 6.436 15.744 -14.071 1.00 72.56 88 ALA A O 1
ATOM 687 N N . LEU A 1 89 ? 8.181 14.485 -13.416 1.00 72.19 89 LEU A N 1
ATOM 688 C CA . LEU A 1 89 ? 9.122 15.554 -13.096 1.00 72.19 89 LEU A CA 1
ATOM 689 C C . LEU A 1 89 ? 10.014 15.831 -14.312 1.00 72.19 89 LEU A C 1
ATOM 691 O O . LEU A 1 89 ? 10.053 15.033 -15.251 1.00 72.19 89 LEU A O 1
ATOM 695 N N . GLN A 1 90 ? 10.788 16.916 -14.265 1.00 85.06 90 GLN A N 1
ATOM 696 C CA . GLN A 1 90 ? 11.753 17.240 -15.318 1.00 85.06 90 GLN A CA 1
ATOM 697 C C . GLN A 1 90 ? 12.715 16.066 -15.554 1.00 85.06 90 GLN A C 1
ATOM 699 O O . GLN A 1 90 ? 13.337 15.566 -14.615 1.00 85.06 90 GLN A O 1
ATOM 704 N N . ALA A 1 91 ? 12.840 15.633 -16.809 1.00 89.50 91 ALA A N 1
ATOM 705 C CA . ALA A 1 91 ? 13.643 14.471 -17.187 1.00 89.50 91 ALA A CA 1
ATOM 706 C C . ALA A 1 91 ? 15.103 14.575 -16.737 1.00 89.50 91 ALA A C 1
ATOM 708 O O . ALA A 1 91 ? 15.668 13.574 -16.309 1.00 89.50 91 ALA A O 1
ATOM 709 N N . VAL A 1 92 ? 15.668 15.786 -16.740 1.00 93.19 92 VAL A N 1
ATOM 710 C CA . VAL A 1 92 ? 17.035 16.057 -16.275 1.00 93.19 92 VAL A CA 1
ATOM 711 C C . VAL A 1 92 ? 17.256 15.685 -14.807 1.00 93.19 92 VAL A C 1
ATOM 713 O O . VAL A 1 92 ? 18.318 15.190 -14.451 1.00 93.19 92 VAL A O 1
ATOM 716 N N . ILE A 1 93 ? 16.244 15.836 -13.943 1.00 89.31 93 ILE A N 1
ATOM 717 C CA . ILE A 1 93 ? 16.349 15.427 -12.534 1.00 89.31 93 ILE A CA 1
ATOM 718 C C . ILE A 1 93 ? 16.535 13.911 -12.460 1.00 89.31 93 ILE A C 1
ATOM 720 O O . ILE A 1 93 ? 17.378 13.413 -11.719 1.00 89.31 93 ILE A O 1
ATOM 724 N N . ARG A 1 94 ? 15.769 13.173 -13.268 1.00 89.12 94 ARG A N 1
ATOM 725 C CA . ARG A 1 94 ? 15.820 11.713 -13.288 1.00 89.12 94 ARG A CA 1
ATOM 726 C C . ARG A 1 94 ? 17.088 11.185 -13.953 1.00 89.12 94 ARG A C 1
ATOM 728 O O . ARG A 1 94 ? 17.666 10.220 -13.461 1.00 89.12 94 ARG A O 1
ATOM 735 N N . ASP A 1 95 ? 17.553 11.847 -15.007 1.00 93.69 95 ASP A N 1
ATOM 736 C CA . ASP A 1 95 ? 18.860 11.572 -15.601 1.00 93.69 95 ASP A CA 1
ATOM 737 C C . ASP A 1 95 ? 19.976 11.776 -14.568 1.00 93.69 95 ASP A C 1
ATOM 739 O O . ASP A 1 95 ? 20.797 10.884 -14.359 1.00 93.69 95 ASP A O 1
ATOM 743 N N . ASN A 1 96 ? 19.927 12.869 -13.799 1.00 91.25 96 ASN A N 1
ATOM 744 C CA . ASN A 1 96 ? 20.893 13.118 -12.732 1.00 91.25 96 ASN A CA 1
ATOM 745 C C . ASN A 1 96 ? 20.884 12.027 -11.649 1.00 91.25 96 ASN A C 1
ATOM 747 O O . ASN A 1 96 ? 21.940 11.670 -11.128 1.00 91.25 96 ASN A O 1
ATOM 751 N N . GLU A 1 97 ? 19.727 11.453 -11.317 1.00 88.50 97 GLU A N 1
ATOM 752 C CA . GLU A 1 97 ? 19.654 10.319 -10.390 1.00 88.50 97 GLU A CA 1
ATOM 753 C C . GLU A 1 97 ? 20.349 9.064 -10.934 1.00 88.50 97 GLU A C 1
ATOM 755 O O . GLU A 1 97 ? 21.096 8.396 -10.214 1.00 88.50 97 GLU A O 1
ATOM 760 N N . HIS A 1 98 ? 20.140 8.750 -12.214 1.00 87.94 98 HIS A N 1
ATOM 761 C CA . HIS A 1 98 ? 20.767 7.595 -12.857 1.00 87.94 98 HIS A CA 1
ATOM 762 C C . HIS A 1 98 ? 22.252 7.822 -13.192 1.00 87.94 98 HIS A C 1
ATOM 764 O O . HIS A 1 98 ? 23.001 6.845 -13.302 1.00 87.94 98 HIS A O 1
ATOM 770 N N . THR A 1 99 ? 22.689 9.077 -13.296 1.00 89.19 99 THR A N 1
ATOM 771 C CA . THR A 1 99 ? 24.066 9.457 -13.632 1.00 89.19 99 THR A CA 1
ATOM 772 C C . THR A 1 99 ? 24.916 9.705 -12.386 1.00 89.19 99 THR A C 1
ATOM 774 O O . THR A 1 99 ? 25.965 9.075 -12.246 1.00 89.19 99 THR A O 1
ATOM 777 N N . TYR A 1 100 ? 24.459 10.538 -11.447 1.00 85.69 100 TYR A N 1
ATOM 778 C CA . TYR A 1 100 ? 25.247 11.013 -10.301 1.00 85.69 100 TYR A CA 1
ATOM 779 C C . TYR A 1 100 ? 24.873 10.330 -8.978 1.00 85.69 100 TYR A C 1
ATOM 781 O O . TYR A 1 100 ? 25.759 9.958 -8.209 1.00 85.69 100 TYR A O 1
ATOM 789 N N . HIS A 1 101 ? 23.588 10.072 -8.714 1.00 82.44 101 HIS A N 1
ATOM 790 C CA . HIS A 1 101 ? 23.121 9.559 -7.410 1.00 82.44 101 HIS A CA 1
ATOM 791 C C . HIS A 1 101 ? 23.158 8.027 -7.278 1.00 82.44 101 HIS A C 1
ATOM 793 O O . HIS A 1 101 ? 22.395 7.409 -6.545 1.00 82.44 101 HIS A O 1
ATOM 799 N N . THR A 1 102 ? 24.104 7.382 -7.958 1.00 78.88 102 THR A N 1
ATOM 800 C CA . THR A 1 102 ? 24.221 5.911 -7.965 1.00 78.88 102 THR A CA 1
ATOM 801 C C . THR A 1 102 ? 24.920 5.318 -6.738 1.00 78.88 102 THR A C 1
ATOM 803 O O . THR A 1 102 ? 24.976 4.091 -6.607 1.00 78.88 102 THR A O 1
ATOM 806 N N . ALA A 1 103 ? 25.456 6.169 -5.855 1.00 73.44 103 ALA A N 1
ATOM 807 C CA . ALA A 1 103 ? 26.167 5.771 -4.639 1.00 73.44 103 ALA A CA 1
ATOM 808 C C . ALA A 1 103 ? 25.246 5.123 -3.592 1.00 73.44 103 ALA A C 1
ATOM 810 O O . ALA A 1 103 ? 25.714 4.316 -2.788 1.00 73.44 103 ALA A O 1
ATOM 811 N N . ASP A 1 104 ? 23.943 5.414 -3.638 1.00 72.31 104 ASP A N 1
ATOM 812 C CA . ASP A 1 104 ? 22.987 4.828 -2.709 1.00 72.31 104 ASP A CA 1
ATOM 813 C C . ASP A 1 104 ? 22.855 3.312 -2.942 1.00 72.31 104 ASP A C 1
ATOM 815 O O . ASP A 1 104 ? 22.686 2.855 -4.082 1.00 72.31 104 ASP A O 1
ATOM 819 N N . PRO A 1 105 ? 22.882 2.484 -1.880 1.00 64.25 105 PRO A N 1
ATOM 820 C CA . PRO A 1 105 ? 22.877 1.024 -1.981 1.00 64.25 105 PRO A CA 1
ATOM 821 C C . PRO A 1 105 ? 21.497 0.450 -2.345 1.00 64.25 105 PRO A C 1
ATOM 823 O O . PRO A 1 105 ? 21.188 -0.700 -2.033 1.00 64.25 105 PRO A O 1
ATOM 826 N N . THR A 1 106 ? 20.639 1.227 -3.006 1.00 67.44 106 THR A N 1
ATOM 827 C CA . THR A 1 106 ? 19.344 0.737 -3.461 1.00 67.44 106 THR A CA 1
ATOM 828 C C . THR A 1 106 ? 19.543 -0.224 -4.642 1.00 67.44 106 THR A C 1
ATOM 830 O O . THR A 1 106 ? 20.396 0.013 -5.509 1.00 67.44 106 THR A O 1
ATOM 833 N N . PRO A 1 107 ? 18.744 -1.307 -4.734 1.00 66.31 107 PRO A N 1
ATOM 834 C CA . PRO A 1 107 ? 18.780 -2.212 -5.884 1.00 66.31 107 PRO A CA 1
ATOM 835 C C . PRO A 1 107 ? 18.562 -1.505 -7.230 1.00 66.31 107 PRO A C 1
ATOM 837 O O . PRO A 1 107 ? 19.022 -1.984 -8.265 1.00 66.31 107 PRO A O 1
ATOM 840 N N . HIS A 1 108 ? 17.902 -0.343 -7.200 1.00 62.59 108 HIS A N 1
ATOM 841 C CA . HIS A 1 108 ? 17.561 0.486 -8.352 1.00 62.59 108 HIS A CA 1
ATOM 842 C C . HIS A 1 108 ? 18.788 0.946 -9.160 1.00 62.59 108 HIS A C 1
ATOM 844 O O . HIS A 1 108 ? 18.722 1.004 -10.385 1.00 62.59 108 HIS A O 1
ATOM 850 N N . HIS A 1 109 ? 19.935 1.188 -8.510 1.00 78.62 109 HIS A N 1
ATOM 851 C CA . HIS A 1 109 ? 21.157 1.678 -9.170 1.00 78.62 109 HIS A CA 1
ATOM 852 C C . HIS A 1 109 ? 22.232 0.601 -9.381 1.00 78.62 109 HIS A C 1
ATOM 854 O O . HIS A 1 109 ? 23.325 0.902 -9.867 1.00 78.62 109 HIS A O 1
ATOM 860 N N . ASN A 1 110 ? 21.935 -0.669 -9.072 1.00 78.75 110 ASN A N 1
ATOM 861 C CA . ASN A 1 110 ? 22.893 -1.776 -9.195 1.00 78.75 110 ASN A CA 1
ATOM 862 C C . ASN A 1 110 ? 23.489 -1.898 -10.606 1.00 78.75 110 ASN A C 1
ATOM 864 O O . ASN A 1 110 ? 24.667 -2.220 -10.743 1.00 78.75 110 ASN A O 1
ATOM 868 N N . LYS A 1 111 ? 22.678 -1.669 -11.647 1.00 79.69 111 LYS A N 1
ATOM 869 C CA . LYS A 1 111 ? 23.117 -1.725 -13.051 1.00 79.69 111 LYS A CA 1
ATOM 870 C C . LYS A 1 111 ? 23.922 -0.486 -13.443 1.00 79.69 111 LYS A C 1
ATOM 872 O O . LYS A 1 111 ? 24.993 -0.628 -14.021 1.00 79.69 111 LYS A O 1
ATOM 877 N N . ALA A 1 112 ? 23.459 0.703 -13.055 1.00 84.50 112 ALA A N 1
ATOM 878 C CA . ALA A 1 112 ? 24.141 1.962 -13.345 1.00 84.50 112 ALA A CA 1
ATOM 879 C C . ALA A 1 112 ? 25.573 1.986 -12.780 1.00 84.50 112 ALA A C 1
ATOM 881 O O . ALA A 1 112 ? 26.504 2.376 -13.478 1.00 84.50 112 ALA A O 1
ATOM 882 N N . ARG A 1 113 ? 25.781 1.466 -11.559 1.00 84.88 113 ARG A N 1
ATOM 883 C CA . ARG A 1 113 ? 27.109 1.384 -10.918 1.00 84.88 113 ARG A CA 1
ATOM 884 C C . ARG A 1 113 ? 28.140 0.543 -11.672 1.00 84.88 113 ARG A C 1
ATOM 886 O O . ARG A 1 113 ? 29.329 0.698 -11.421 1.00 84.88 113 ARG A O 1
ATOM 893 N N . LYS A 1 114 ? 27.706 -0.353 -12.560 1.00 85.50 114 LYS A N 1
ATOM 894 C CA . LYS A 1 114 ? 28.610 -1.205 -13.346 1.00 85.50 114 LYS A CA 1
ATOM 895 C C . LYS A 1 114 ? 29.176 -0.500 -14.581 1.00 85.50 114 LYS A C 1
ATOM 897 O O . LYS A 1 114 ? 30.082 -1.053 -15.194 1.00 85.50 114 LYS A O 1
ATOM 902 N N . SER A 1 115 ? 28.656 0.678 -14.928 1.00 86.44 115 SER A N 1
ATOM 903 C CA . SER A 1 115 ? 29.097 1.484 -16.069 1.00 86.44 115 SER A CA 1
ATOM 904 C C . SER A 1 115 ? 29.716 2.804 -15.598 1.00 86.44 115 SER A C 1
ATOM 906 O O . SER A 1 115 ? 29.179 3.407 -14.661 1.00 86.44 115 SER A O 1
ATOM 908 N N . PRO A 1 116 ? 30.794 3.298 -16.233 1.00 87.44 116 PRO A N 1
ATOM 909 C CA . PRO A 1 116 ? 31.294 4.661 -16.018 1.00 87.44 116 PRO A CA 1
ATOM 910 C C . PRO A 1 116 ? 30.222 5.716 -16.320 1.00 87.44 116 PRO A C 1
ATOM 912 O O . PRO A 1 116 ? 29.291 5.439 -17.074 1.00 87.44 116 PRO A O 1
ATOM 915 N N . MET A 1 117 ? 30.311 6.904 -15.717 1.00 89.44 117 MET A N 1
ATOM 916 C CA . MET A 1 117 ? 29.258 7.932 -15.802 1.00 89.44 117 MET A CA 1
ATOM 917 C C . MET A 1 117 ? 29.021 8.417 -17.237 1.00 89.44 117 MET A C 1
ATOM 919 O O . MET A 1 117 ? 27.880 8.547 -17.663 1.00 89.44 117 MET A O 1
ATOM 923 N N . GLU A 1 118 ? 30.092 8.592 -18.002 1.00 89.25 118 GLU A N 1
ATOM 924 C CA . GLU A 1 118 ? 30.117 8.947 -19.424 1.00 89.25 118 GLU A CA 1
ATOM 925 C C . GLU A 1 118 ? 29.476 7.887 -20.345 1.00 89.25 118 GLU A C 1
ATOM 927 O O . GLU A 1 118 ? 29.225 8.138 -21.527 1.00 89.25 118 GLU A O 1
ATOM 932 N N . HIS A 1 119 ? 29.186 6.708 -19.791 1.00 89.19 119 HIS A N 1
ATOM 933 C CA . HIS A 1 119 ? 28.575 5.557 -20.451 1.00 89.19 119 HIS A CA 1
ATOM 934 C C . HIS A 1 119 ? 27.172 5.235 -19.913 1.00 89.19 119 HIS A C 1
ATOM 936 O O . HIS A 1 119 ? 26.673 4.117 -20.071 1.00 89.19 119 HIS A O 1
ATOM 942 N N . ARG A 1 120 ? 26.526 6.217 -19.272 1.00 91.06 120 ARG A N 1
ATOM 943 C CA . ARG A 1 120 ? 25.132 6.162 -18.818 1.00 91.06 120 ARG A CA 1
ATOM 944 C C . ARG A 1 120 ? 24.335 7.167 -19.635 1.00 91.06 120 ARG A C 1
ATOM 946 O O . ARG A 1 120 ? 24.602 8.361 -19.584 1.00 91.06 120 ARG A O 1
ATOM 953 N N . TYR A 1 121 ? 23.368 6.685 -20.401 1.00 91.56 121 TYR A N 1
ATOM 954 C CA . TYR A 1 121 ? 22.560 7.533 -21.273 1.00 91.56 121 TYR A CA 1
ATOM 955 C C . TYR A 1 121 ? 21.092 7.369 -20.920 1.00 91.56 121 TYR A C 1
ATOM 957 O O . TYR A 1 121 ? 20.576 6.261 -21.030 1.00 91.56 121 TYR A O 1
ATOM 965 N N . MET A 1 122 ? 20.399 8.440 -20.536 1.00 94.56 122 MET A N 1
ATOM 966 C CA . MET A 1 122 ? 18.939 8.437 -20.476 1.00 94.56 122 MET A CA 1
ATOM 967 C C . MET A 1 122 ? 18.371 8.924 -21.809 1.00 94.56 122 MET A C 1
ATOM 969 O O . MET A 1 122 ? 18.608 10.054 -22.229 1.00 94.56 122 MET A O 1
ATOM 973 N N . ILE A 1 123 ? 17.627 8.052 -22.480 1.00 94.50 123 ILE A N 1
ATOM 974 C CA . ILE A 1 123 ? 17.034 8.277 -23.798 1.00 94.50 123 ILE A CA 1
ATOM 975 C C . ILE A 1 123 ? 15.521 8.430 -23.610 1.00 94.50 123 ILE A C 1
ATOM 977 O O . ILE A 1 123 ? 14.857 7.461 -23.227 1.00 94.50 123 ILE A O 1
ATOM 981 N N . PRO A 1 124 ? 14.942 9.616 -23.847 1.00 92.69 124 PRO A N 1
ATOM 982 C CA . PRO A 1 124 ? 13.496 9.790 -23.901 1.00 92.69 124 PRO A CA 1
ATOM 983 C C . PRO A 1 124 ? 12.920 8.994 -25.072 1.00 92.69 124 PRO A C 1
ATOM 985 O O . PRO A 1 124 ? 13.257 9.233 -26.228 1.00 92.69 124 PRO A O 1
ATOM 988 N N . MET A 1 125 ? 12.052 8.036 -24.765 1.00 87.19 125 MET A N 1
ATOM 989 C CA . MET A 1 125 ? 11.416 7.173 -25.761 1.00 87.19 125 MET A CA 1
ATOM 990 C C . MET A 1 125 ? 10.093 7.775 -26.228 1.00 87.19 125 MET A C 1
ATOM 992 O O . MET A 1 125 ? 9.780 7.766 -27.414 1.00 87.19 125 MET A O 1
ATOM 996 N N . VAL A 1 126 ? 9.325 8.309 -25.278 1.00 86.00 126 VAL A N 1
ATOM 997 C CA . VAL A 1 126 ? 8.024 8.945 -25.491 1.00 86.00 126 VAL A CA 1
ATOM 998 C C . VAL A 1 126 ? 7.992 10.222 -24.668 1.00 86.00 126 VAL A C 1
ATOM 1000 O O . VAL A 1 126 ? 8.271 10.176 -23.468 1.00 86.00 126 VAL A O 1
ATOM 1003 N N . VAL A 1 127 ? 7.641 11.341 -25.298 1.00 82.00 127 VAL A N 1
ATOM 1004 C CA . VAL A 1 127 ? 7.583 12.660 -24.661 1.00 82.00 127 VAL A CA 1
ATOM 1005 C C . VAL A 1 127 ? 6.199 13.251 -24.877 1.00 82.00 127 VAL A C 1
ATOM 1007 O O . VAL A 1 127 ? 5.735 13.359 -26.007 1.00 82.00 127 VAL A O 1
ATOM 1010 N N . TRP A 1 128 ? 5.556 13.651 -23.786 1.00 77.81 128 TRP A N 1
ATOM 1011 C CA . TRP A 1 128 ? 4.351 14.470 -23.821 1.00 77.81 128 TRP A CA 1
ATOM 1012 C C . TRP A 1 128 ? 4.705 15.847 -23.296 1.00 77.81 128 TRP A C 1
ATOM 1014 O O . TRP A 1 128 ? 4.990 16.011 -22.104 1.00 77.81 128 TRP A O 1
ATOM 1024 N N . GLU A 1 129 ? 4.700 16.816 -24.199 1.00 75.00 129 GLU A N 1
ATOM 1025 C CA . GLU A 1 129 ? 4.857 18.217 -23.845 1.00 75.00 129 GLU A CA 1
ATOM 1026 C C . GLU A 1 129 ? 3.648 18.661 -23.019 1.00 75.00 129 GLU A C 1
ATOM 1028 O O . GLU A 1 129 ? 2.519 18.200 -23.217 1.00 75.00 129 GLU A O 1
ATOM 1033 N N . ALA A 1 130 ? 3.890 19.520 -22.034 1.00 60.72 130 ALA A N 1
ATOM 1034 C CA . ALA A 1 130 ? 2.800 20.129 -21.297 1.00 60.72 130 ALA A CA 1
ATOM 1035 C C . ALA A 1 130 ? 2.044 21.061 -22.255 1.00 60.72 130 ALA A C 1
ATOM 1037 O O . ALA A 1 130 ? 2.593 22.079 -22.663 1.00 60.72 130 ALA A O 1
ATOM 1038 N N . GLU A 1 131 ? 0.801 20.728 -22.615 1.00 52.59 131 GLU A N 1
ATOM 1039 C CA . GLU A 1 131 ? -0.073 21.684 -23.301 1.00 52.59 131 GLU A CA 1
ATOM 1040 C C . GLU A 1 131 ? -0.200 22.941 -22.432 1.00 52.59 131 GLU A C 1
ATOM 1042 O O . GLU A 1 131 ? -0.557 22.827 -21.255 1.00 52.59 131 GLU A O 1
ATOM 1047 N N . ASP A 1 132 ? 0.103 24.107 -23.012 1.00 43.25 132 ASP A N 1
ATOM 1048 C CA . ASP A 1 132 ? 0.070 25.454 -22.423 1.00 43.25 132 ASP A CA 1
ATOM 1049 C C . ASP A 1 132 ? -0.803 25.573 -21.158 1.00 43.25 132 ASP A C 1
ATOM 1051 O O . ASP A 1 132 ? -1.998 25.881 -21.196 1.00 43.25 132 ASP A O 1
ATOM 1055 N N . GLY A 1 133 ? -0.199 25.300 -19.998 1.00 43.34 133 GLY A N 1
ATOM 1056 C CA . GLY A 1 133 ? -0.801 25.509 -18.680 1.00 43.34 133 GLY A CA 1
ATOM 1057 C C . GLY A 1 133 ? -1.992 24.617 -18.294 1.00 43.34 133 GLY A C 1
ATOM 1058 O O . GLY A 1 133 ? -2.529 24.800 -17.197 1.00 43.34 133 GLY A O 1
ATOM 1059 N N . LYS A 1 134 ? -2.418 23.638 -19.104 1.00 39.53 134 LYS A N 1
ATOM 1060 C CA . LYS A 1 134 ? -3.512 22.730 -18.720 1.00 39.53 134 LYS A CA 1
ATOM 1061 C C . LYS A 1 134 ? -2.967 21.508 -17.987 1.00 39.53 134 LYS A C 1
ATOM 1063 O O . LYS A 1 134 ? -2.374 20.603 -18.566 1.00 39.53 134 LYS A O 1
ATOM 1068 N N . LYS A 1 135 ? -3.225 21.446 -16.675 1.00 39.03 135 LYS A N 1
ATOM 1069 C CA . LYS A 1 135 ? -3.069 20.211 -15.893 1.00 39.03 135 LYS A CA 1
ATOM 1070 C C . LYS A 1 135 ? -3.926 19.119 -16.539 1.00 39.03 135 LYS A C 1
ATOM 1072 O O . LYS A 1 135 ? -5.149 19.176 -16.461 1.00 39.03 135 LYS A O 1
ATOM 1077 N N . VAL A 1 136 ? -3.287 18.126 -17.156 1.00 39.97 136 VAL A N 1
ATOM 1078 C CA . VAL A 1 136 ? -3.955 16.919 -17.662 1.00 39.97 136 VAL A CA 1
ATOM 1079 C C . VAL A 1 136 ? -4.670 16.243 -16.488 1.00 39.97 136 VAL A C 1
ATOM 1081 O O . VAL A 1 136 ? -4.018 15.688 -15.601 1.00 39.97 136 VAL A O 1
ATOM 1084 N N . SER A 1 137 ? -6.001 16.346 -16.446 1.00 37.88 137 SER A N 1
ATOM 1085 C CA . SER A 1 137 ? -6.828 15.779 -15.382 1.00 37.88 137 SER A CA 1
ATOM 1086 C C . SER A 1 137 ? -6.868 14.254 -15.467 1.00 37.88 137 SER A C 1
ATOM 1088 O O . SER A 1 137 ? -7.055 13.677 -16.538 1.00 37.88 137 SER A O 1
ATOM 1090 N N . SER A 1 138 ? -6.738 13.613 -14.312 1.00 39.72 138 SER A N 1
ATOM 1091 C CA . SER A 1 138 ? -6.836 12.174 -14.081 1.00 39.72 138 SER A CA 1
ATOM 1092 C C . SER A 1 138 ? -8.213 11.591 -14.454 1.00 39.72 138 SER A C 1
ATOM 1094 O O . SER A 1 138 ? -9.210 11.923 -13.821 1.00 39.72 138 SER A O 1
ATOM 1096 N N . LEU A 1 139 ? -8.268 10.670 -15.423 1.00 37.19 139 LEU A N 1
ATOM 1097 C CA . LEU A 1 139 ? -9.437 9.835 -15.780 1.00 37.19 139 LEU A CA 1
ATOM 1098 C C . LEU A 1 139 ? -8.909 8.411 -16.112 1.00 37.19 139 LEU A C 1
ATOM 1100 O O . LEU A 1 139 ? -8.394 8.208 -17.206 1.00 37.19 139 LEU A O 1
ATOM 1104 N N . TYR A 1 140 ? -8.712 7.434 -15.214 1.00 48.22 140 TYR A N 1
ATOM 1105 C CA . TYR A 1 140 ? -9.511 6.649 -14.240 1.00 48.22 140 TYR A CA 1
ATOM 1106 C C . TYR A 1 140 ? -10.260 5.367 -14.700 1.00 48.22 140 TYR A C 1
ATOM 1108 O O . TYR A 1 140 ? -10.527 4.527 -13.851 1.00 48.22 140 TYR A O 1
ATOM 1116 N N . PRO A 1 141 ? -10.473 5.083 -16.004 1.00 35.19 141 PRO A N 1
ATOM 1117 C CA . PRO A 1 141 ? -10.717 3.677 -16.423 1.00 35.19 141 PRO A CA 1
ATOM 1118 C C . PRO A 1 141 ? -9.863 3.175 -17.601 1.00 35.19 141 PRO A C 1
ATOM 1120 O O . PRO A 1 141 ? -9.837 1.984 -17.894 1.00 35.19 141 PRO A O 1
ATOM 1123 N N . ARG A 1 142 ? -9.116 4.049 -18.285 1.00 41.00 142 ARG A N 1
ATOM 1124 C CA . ARG A 1 142 ? -8.325 3.669 -19.475 1.00 41.00 142 ARG A CA 1
ATOM 1125 C C . ARG A 1 142 ? -7.008 2.934 -19.155 1.00 41.00 142 ARG A C 1
ATOM 1127 O O . ARG A 1 142 ? -6.384 2.365 -20.041 1.00 41.00 142 ARG A O 1
ATOM 1134 N N . LEU A 1 143 ? -6.579 2.912 -17.895 1.00 41.06 143 LEU A N 1
ATOM 1135 C CA . LEU A 1 143 ? -5.179 2.649 -17.525 1.00 41.06 143 LEU A CA 1
ATOM 1136 C C . LEU A 1 143 ? -4.830 1.161 -17.388 1.00 41.06 143 LEU A C 1
ATOM 1138 O O . LEU A 1 143 ? -3.764 0.730 -17.826 1.00 41.06 143 LEU A O 1
ATOM 1142 N N . LEU A 1 144 ? -5.751 0.355 -16.851 1.00 37.44 144 LEU A N 1
ATOM 1143 C CA . LEU A 1 144 ? -5.595 -1.101 -16.799 1.00 37.44 144 LEU A CA 1
ATOM 1144 C C . LEU A 1 144 ? -5.675 -1.706 -18.213 1.00 37.44 144 LEU A C 1
ATOM 1146 O O . LEU A 1 144 ? -4.894 -2.590 -18.561 1.00 37.44 144 LEU A O 1
ATOM 1150 N N . HIS A 1 145 ? -6.555 -1.150 -19.055 1.00 40.72 145 HIS A N 1
ATOM 1151 C CA . HIS A 1 145 ? -6.700 -1.514 -20.465 1.00 40.72 145 HIS A CA 1
ATOM 1152 C C . HIS A 1 145 ? -5.427 -1.197 -21.257 1.00 40.72 145 HIS A C 1
ATOM 1154 O O . HIS A 1 145 ? -4.969 -2.035 -22.023 1.00 40.72 145 HIS A O 1
ATOM 1160 N N . HIS A 1 146 ? -4.781 -0.053 -21.018 1.00 46.62 146 HIS A N 1
ATOM 1161 C CA . HIS A 1 146 ? -3.536 0.290 -21.706 1.00 46.62 146 HIS A CA 1
ATOM 1162 C C . HIS A 1 146 ? -2.335 -0.567 -21.294 1.00 46.62 146 HIS A C 1
ATOM 1164 O O . HIS A 1 146 ? -1.483 -0.819 -22.134 1.00 46.62 146 HIS A O 1
ATOM 1170 N N . ARG A 1 147 ? -2.255 -1.072 -20.055 1.00 42.22 147 ARG A N 1
ATOM 1171 C CA . ARG A 1 147 ? -1.196 -2.025 -19.666 1.00 42.22 147 ARG A CA 1
ATOM 1172 C C . ARG A 1 147 ? -1.363 -3.377 -20.361 1.00 42.22 147 ARG A C 1
ATOM 1174 O O . ARG A 1 147 ? -0.387 -3.924 -20.867 1.00 42.22 147 ARG A O 1
ATOM 1181 N N . VAL A 1 148 ? -2.586 -3.911 -20.381 1.00 44.66 148 VAL A N 1
ATOM 1182 C CA . VAL A 1 148 ? -2.911 -5.157 -21.100 1.00 44.66 148 VAL A CA 1
ATOM 1183 C C . VAL A 1 148 ? -2.650 -4.979 -22.596 1.00 44.66 148 VAL A C 1
ATOM 1185 O O . VAL A 1 148 ? -1.994 -5.818 -23.206 1.00 44.66 148 VAL A O 1
ATOM 1188 N N . PHE A 1 149 ? -3.051 -3.836 -23.151 1.00 48.12 149 PHE A N 1
ATOM 1189 C CA . PHE A 1 149 ? -2.809 -3.468 -24.540 1.00 48.12 149 PHE A CA 1
ATOM 1190 C C . PHE A 1 149 ? -1.321 -3.328 -24.871 1.00 48.12 149 PHE A C 1
ATOM 1192 O O . PHE A 1 149 ? -0.848 -3.982 -25.786 1.00 48.12 149 PHE A O 1
ATOM 1199 N N . LEU A 1 150 ? -0.550 -2.552 -24.104 1.00 50.12 150 LEU A N 1
ATOM 1200 C CA . LEU A 1 150 ? 0.892 -2.386 -24.316 1.00 50.12 150 LEU A CA 1
ATOM 1201 C C . LEU A 1 150 ? 1.637 -3.716 -24.187 1.00 50.12 150 LEU A C 1
ATOM 1203 O O . LEU A 1 150 ? 2.571 -3.960 -24.943 1.00 50.12 150 LEU A O 1
ATOM 1207 N N . ASN A 1 151 ? 1.209 -4.603 -23.286 1.00 51.62 151 ASN A N 1
ATOM 1208 C CA . ASN A 1 151 ? 1.766 -5.950 -23.195 1.00 51.62 151 ASN A CA 1
ATOM 1209 C C . ASN A 1 151 ? 1.424 -6.809 -24.421 1.00 51.62 151 ASN A C 1
ATOM 1211 O O . ASN A 1 151 ? 2.303 -7.524 -24.905 1.00 51.62 151 ASN A O 1
ATOM 1215 N N . ALA A 1 152 ? 0.193 -6.726 -24.934 1.00 48.22 152 ALA A N 1
ATOM 1216 C CA . ALA A 1 152 ? -0.240 -7.431 -26.140 1.00 48.22 152 ALA A CA 1
ATOM 1217 C C . ALA A 1 152 ? 0.463 -6.900 -27.401 1.00 48.22 152 ALA A C 1
ATOM 1219 O O . ALA A 1 152 ? 1.005 -7.683 -28.176 1.00 48.22 152 ALA A O 1
ATOM 1220 N N . VAL A 1 153 ? 0.556 -5.577 -27.561 1.00 48.50 153 VAL A N 1
ATOM 1221 C CA . VAL A 1 153 ? 1.284 -4.915 -28.653 1.00 48.50 153 VAL A CA 1
ATOM 1222 C C . VAL A 1 153 ? 2.773 -5.213 -28.566 1.00 48.50 153 VAL A C 1
ATOM 1224 O O . VAL A 1 153 ? 3.369 -5.573 -29.571 1.00 48.50 153 VAL A O 1
ATOM 1227 N N . ALA A 1 154 ? 3.383 -5.158 -27.380 1.00 52.09 154 ALA A N 1
ATOM 1228 C CA . ALA A 1 154 ? 4.784 -5.530 -27.218 1.00 52.09 154 ALA A CA 1
ATOM 1229 C C . ALA A 1 154 ? 5.018 -7.021 -27.512 1.00 52.09 154 ALA A C 1
ATOM 1231 O O . ALA A 1 154 ? 6.053 -7.373 -28.067 1.00 52.09 154 ALA A O 1
ATOM 1232 N N . ALA A 1 155 ? 4.082 -7.910 -27.160 1.00 51.81 155 ALA A N 1
ATOM 1233 C CA . ALA A 1 155 ? 4.165 -9.326 -27.518 1.00 51.81 155 ALA A CA 1
ATOM 1234 C C . ALA A 1 155 ? 4.074 -9.539 -29.031 1.00 51.81 155 ALA A C 1
ATOM 1236 O O . ALA A 1 155 ? 4.920 -10.237 -29.586 1.00 51.81 155 ALA A O 1
ATOM 1237 N N . ARG A 1 156 ? 3.120 -8.882 -29.693 1.00 47.53 156 ARG A N 1
ATOM 1238 C CA . ARG A 1 156 ? 2.925 -8.984 -31.139 1.00 47.53 156 ARG A CA 1
ATOM 1239 C C . ARG A 1 156 ? 4.054 -8.330 -31.933 1.00 47.53 156 ARG A C 1
ATOM 1241 O O . ARG A 1 156 ? 4.532 -8.915 -32.894 1.00 47.53 156 ARG A O 1
ATOM 1248 N N . ALA A 1 157 ? 4.528 -7.161 -31.508 1.00 46.16 157 ALA A N 1
ATOM 1249 C CA . ALA A 1 157 ? 5.690 -6.507 -32.097 1.00 46.16 157 ALA A CA 1
ATOM 1250 C C . ALA A 1 157 ? 6.918 -7.418 -32.009 1.00 46.16 157 ALA A C 1
ATOM 1252 O O . ALA A 1 157 ? 7.601 -7.583 -33.009 1.00 46.16 157 ALA A O 1
ATOM 1253 N N . ARG A 1 158 ? 7.149 -8.080 -30.861 1.00 54.38 158 ARG A N 1
ATOM 1254 C CA . ARG A 1 158 ? 8.239 -9.059 -30.716 1.00 54.38 158 ARG A CA 1
ATOM 1255 C C . ARG A 1 158 ? 8.116 -10.246 -31.658 1.00 54.38 158 ARG A C 1
ATOM 1257 O O . ARG A 1 158 ? 9.116 -10.664 -32.230 1.00 54.38 158 ARG A O 1
ATOM 1264 N N . GLU A 1 159 ? 6.908 -10.771 -31.814 1.00 49.22 159 GLU A N 1
ATOM 1265 C CA . GLU A 1 159 ? 6.627 -11.867 -32.740 1.00 49.22 159 GLU A CA 1
ATOM 1266 C C . GLU A 1 159 ? 6.902 -11.464 -34.197 1.00 49.22 159 GLU A C 1
ATOM 1268 O O . GLU A 1 159 ? 7.521 -12.220 -34.935 1.00 49.22 159 GLU A O 1
ATOM 1273 N N . LEU A 1 160 ? 6.492 -10.256 -34.599 1.00 43.88 160 LEU A N 1
ATOM 1274 C CA . LEU A 1 160 ? 6.638 -9.772 -35.974 1.00 43.88 160 LEU A CA 1
ATOM 1275 C C . LEU A 1 160 ? 8.063 -9.324 -36.321 1.00 43.88 160 LEU A C 1
ATOM 1277 O O . LEU A 1 160 ? 8.472 -9.451 -37.471 1.00 43.88 160 LEU A O 1
ATOM 1281 N N . SER A 1 161 ? 8.821 -8.800 -35.356 1.00 42.44 161 SER A N 1
ATOM 1282 C CA . SER A 1 161 ? 10.183 -8.300 -35.584 1.00 42.44 161 SER A CA 1
ATOM 1283 C C . SER A 1 161 ? 11.289 -9.258 -35.134 1.00 42.44 161 SER A C 1
ATOM 1285 O O . SER A 1 161 ? 12.461 -8.894 -35.202 1.00 42.44 161 SER A O 1
ATOM 1287 N N . ASN A 1 162 ? 10.949 -10.470 -34.669 1.00 46.84 162 ASN A N 1
ATOM 1288 C CA . ASN A 1 162 ? 11.874 -11.405 -34.006 1.00 46.84 162 ASN A CA 1
ATOM 1289 C C . ASN A 1 162 ? 12.633 -10.781 -32.818 1.00 46.84 162 ASN A C 1
ATOM 1291 O O . ASN A 1 162 ? 13.754 -11.174 -32.490 1.00 46.84 162 ASN A O 1
ATOM 1295 N N . TRP A 1 163 ? 12.037 -9.790 -32.157 1.00 46.09 163 TRP A N 1
ATOM 1296 C CA . TRP A 1 163 ? 12.689 -9.070 -31.068 1.00 46.09 163 TRP A CA 1
ATOM 1297 C C . TRP A 1 163 ? 12.743 -9.956 -29.810 1.00 46.09 163 TRP A C 1
ATOM 1299 O O . TRP A 1 163 ? 11.694 -10.405 -29.331 1.00 46.09 163 TRP A O 1
ATOM 1309 N N . PRO A 1 164 ? 13.938 -10.233 -29.244 1.00 42.47 164 PRO A N 1
ATOM 1310 C CA . PRO A 1 164 ? 14.065 -11.066 -28.054 1.00 42.47 164 PRO A CA 1
ATOM 1311 C C . PRO A 1 164 ? 13.267 -10.515 -26.871 1.00 42.47 164 PRO A C 1
ATOM 1313 O O . PRO A 1 164 ? 13.166 -9.306 -26.647 1.00 42.47 164 PRO A O 1
ATOM 1316 N N . LYS A 1 165 ? 12.722 -11.428 -26.060 1.00 45.94 165 LYS A N 1
ATOM 1317 C CA . LYS A 1 165 ? 12.114 -11.080 -24.776 1.00 45.94 165 LYS A CA 1
ATOM 1318 C C . LYS A 1 165 ? 13.220 -10.583 -23.842 1.00 45.94 165 LYS A C 1
ATOM 1320 O O . LYS A 1 165 ? 13.929 -11.378 -23.239 1.00 45.94 165 LYS A O 1
ATOM 1325 N N . LEU A 1 166 ? 13.365 -9.265 -23.737 1.00 43.53 166 LEU A N 1
ATOM 1326 C CA . LEU A 1 166 ? 14.264 -8.654 -22.765 1.00 43.53 166 LEU A CA 1
ATOM 1327 C C . LEU A 1 166 ? 13.690 -8.883 -21.360 1.00 43.53 166 LEU A C 1
ATOM 1329 O O . LEU A 1 166 ? 12.605 -8.391 -21.040 1.00 43.53 166 LEU A O 1
ATOM 1333 N N . GLU A 1 167 ? 14.398 -9.639 -20.523 1.00 37.16 167 GLU A N 1
ATOM 1334 C CA . GLU A 1 167 ? 14.094 -9.741 -19.094 1.00 37.16 167 GLU A CA 1
ATOM 1335 C C . GLU A 1 167 ? 14.486 -8.422 -18.417 1.00 37.16 167 GLU A C 1
ATOM 1337 O O . GLU A 1 167 ? 15.615 -8.198 -17.980 1.00 37.16 167 GLU A O 1
ATOM 1342 N N . GLY A 1 168 ? 13.548 -7.477 -18.420 1.00 37.91 168 GLY A N 1
ATOM 1343 C CA . GLY A 1 168 ? 13.712 -6.199 -17.749 1.00 37.91 168 GLY A CA 1
ATOM 1344 C C . GLY A 1 168 ? 13.669 -6.364 -16.233 1.00 37.91 168 GLY A C 1
ATOM 1345 O O . GLY A 1 168 ? 12.620 -6.169 -15.627 1.00 37.91 168 GLY A O 1
ATOM 1346 N N . ASP A 1 169 ? 14.807 -6.657 -15.604 1.00 32.78 169 ASP A N 1
ATOM 1347 C CA . ASP A 1 169 ? 14.963 -6.453 -14.162 1.00 32.78 169 ASP A CA 1
ATOM 1348 C C . ASP A 1 169 ? 14.884 -4.949 -13.857 1.00 32.78 169 ASP A C 1
ATOM 1350 O O . ASP A 1 169 ? 15.806 -4.196 -14.201 1.00 32.78 169 ASP A O 1
ATOM 1354 N N . GLY A 1 170 ? 13.790 -4.526 -13.211 1.00 38.19 170 GLY A N 1
ATOM 1355 C CA . GLY A 1 170 ? 13.660 -3.206 -12.582 1.00 38.19 170 GLY A CA 1
ATOM 1356 C C . GLY A 1 170 ? 12.726 -2.184 -13.244 1.00 38.19 170 GLY A C 1
ATOM 1357 O O . GLY A 1 170 ? 12.761 -1.024 -12.840 1.00 38.19 170 GLY A O 1
ATOM 1358 N N . CYS A 1 171 ? 11.887 -2.552 -14.216 1.00 38.00 171 CYS A N 1
ATOM 1359 C CA . CYS A 1 171 ? 10.965 -1.593 -14.843 1.00 38.00 171 CYS A CA 1
ATOM 1360 C C . CYS A 1 171 ? 9.915 -1.043 -13.854 1.00 38.00 171 CYS A C 1
ATOM 1362 O O . CYS A 1 171 ? 8.894 -1.684 -13.606 1.00 38.00 171 CYS A O 1
ATOM 1364 N N . ASN A 1 172 ? 10.105 0.193 -13.378 1.00 40.97 172 ASN A N 1
ATOM 1365 C CA . ASN A 1 172 ? 9.006 1.034 -12.889 1.00 40.97 172 ASN A CA 1
ATOM 1366 C C . ASN A 1 172 ? 8.303 1.648 -14.114 1.00 40.97 172 ASN A C 1
ATOM 1368 O O . ASN A 1 172 ? 8.376 2.847 -14.361 1.00 40.97 172 ASN A O 1
ATOM 1372 N N . THR A 1 173 ? 7.672 0.819 -14.946 1.00 37.16 173 THR A N 1
ATOM 1373 C CA . THR A 1 173 ? 6.864 1.274 -16.089 1.00 37.16 173 THR A CA 1
ATOM 1374 C C . THR A 1 173 ? 5.477 1.681 -15.596 1.00 37.16 173 THR A C 1
ATOM 1376 O O . THR A 1 173 ? 4.556 0.865 -15.621 1.00 37.16 173 THR A O 1
ATOM 1379 N N . LEU A 1 174 ? 5.305 2.914 -15.119 1.00 38.94 174 LEU A N 1
ATOM 1380 C CA . LEU A 1 174 ? 4.020 3.408 -14.596 1.00 38.94 174 LEU A CA 1
ATOM 1381 C C . LEU A 1 174 ? 3.474 4.622 -15.373 1.00 38.94 174 LEU A C 1
ATOM 1383 O O . LEU A 1 174 ? 3.261 5.641 -14.738 1.00 38.94 174 LEU A O 1
ATOM 1387 N N . SER A 1 175 ? 3.366 4.574 -16.716 1.00 35.78 175 SER A N 1
ATOM 1388 C CA . SER A 1 175 ? 3.312 5.764 -17.624 1.00 35.78 175 SER A CA 1
ATOM 1389 C C . SER A 1 175 ? 2.763 7.065 -16.994 1.00 35.78 175 SER A C 1
ATOM 1391 O O . SER A 1 175 ? 1.689 7.028 -16.420 1.00 35.78 175 SER A O 1
ATOM 1393 N N . PRO A 1 176 ? 3.365 8.257 -17.157 1.00 34.28 176 PRO A N 1
ATOM 1394 C CA . PRO A 1 176 ? 2.835 9.511 -16.596 1.00 34.28 176 PRO A CA 1
ATOM 1395 C C . PRO A 1 176 ? 1.500 9.986 -17.223 1.00 34.28 176 PRO A C 1
ATOM 1397 O O . PRO A 1 176 ? 0.886 10.946 -16.735 1.00 34.28 176 PRO A O 1
ATOM 1400 N N . LEU A 1 177 ? 1.023 9.315 -18.282 1.00 32.25 177 LEU A N 1
ATOM 1401 C CA . LEU A 1 177 ? -0.369 9.406 -18.751 1.00 32.25 177 LEU A CA 1
ATOM 1402 C C . LEU A 1 177 ? -1.349 8.650 -17.843 1.00 32.25 177 LEU A C 1
ATOM 1404 O O . LEU A 1 177 ? -2.554 8.892 -17.880 1.00 32.25 177 LEU A O 1
ATOM 1408 N N . PHE A 1 178 ? -0.840 7.711 -17.056 1.00 36.75 178 PHE A N 1
ATOM 1409 C CA . PHE A 1 178 ? -1.570 6.751 -16.255 1.00 36.75 178 PHE A CA 1
ATOM 1410 C C . PHE A 1 178 ? -1.175 6.935 -14.788 1.00 36.75 178 PHE A C 1
ATOM 1412 O O . PHE A 1 178 ? -0.091 6.563 -14.356 1.00 36.75 178 PHE A O 1
ATOM 1419 N N . HIS A 1 179 ? -2.080 7.501 -13.993 1.00 35.84 179 HIS A N 1
ATOM 1420 C CA . HIS A 1 179 ? -1.980 7.431 -12.540 1.00 35.84 179 HIS A CA 1
ATOM 1421 C C . HIS A 1 179 ? -2.155 5.960 -12.136 1.00 35.84 179 HIS A C 1
ATOM 1423 O O . HIS A 1 179 ? -3.268 5.500 -11.899 1.00 35.84 179 HIS A O 1
ATOM 1429 N N . ILE A 1 180 ? -1.078 5.176 -12.187 1.00 37.72 180 ILE A N 1
ATOM 1430 C CA . ILE A 1 180 ? -1.103 3.809 -11.691 1.00 37.72 180 ILE A CA 1
ATOM 1431 C C . ILE A 1 180 ? -1.006 3.936 -10.183 1.00 37.72 180 ILE A C 1
ATOM 1433 O O . ILE A 1 180 ? 0.049 4.217 -9.618 1.00 37.72 180 ILE A O 1
ATOM 1437 N N . THR A 1 181 ? -2.150 3.777 -9.539 1.00 43.25 181 THR A N 1
ATOM 1438 C CA . THR A 1 181 ? -2.209 3.447 -8.130 1.00 43.25 181 THR A CA 1
ATOM 1439 C C . THR A 1 181 ? -1.361 2.193 -7.932 1.00 43.25 181 THR A C 1
ATOM 1441 O O . THR A 1 181 ? -1.757 1.097 -8.322 1.00 43.25 181 THR A O 1
ATOM 1444 N N . ASP A 1 182 ? -0.158 2.344 -7.372 1.00 44.53 182 ASP A N 1
ATOM 1445 C CA . ASP A 1 182 ? 0.759 1.237 -7.031 1.00 44.53 182 ASP A CA 1
ATOM 1446 C C . ASP A 1 182 ? 0.127 0.202 -6.079 1.00 44.53 182 ASP A C 1
ATOM 1448 O O . ASP A 1 182 ? 0.716 -0.835 -5.770 1.00 44.53 182 ASP A O 1
ATOM 1452 N N . GLY A 1 183 ? -1.090 0.461 -5.603 1.00 63.06 183 GLY A N 1
ATOM 1453 C CA . GLY A 1 183 ? -1.901 -0.493 -4.883 1.00 63.06 183 GLY A CA 1
ATOM 1454 C C . GLY A 1 183 ? -3.044 -1.039 -5.718 1.00 63.06 183 GLY A C 1
ATOM 1455 O O . GLY A 1 183 ? -3.763 -0.309 -6.398 1.00 63.06 183 GLY A O 1
ATOM 1456 N N . THR A 1 184 ? -3.284 -2.335 -5.554 1.00 72.25 184 THR A N 1
ATOM 1457 C CA . THR A 1 184 ? -4.628 -2.872 -5.717 1.00 72.25 184 THR A CA 1
ATOM 1458 C C . THR A 1 184 ? -5.628 -2.011 -4.929 1.00 72.25 184 THR A C 1
ATOM 1460 O O . THR A 1 184 ? -5.357 -1.699 -3.760 1.00 72.25 184 THR A O 1
ATOM 1463 N N . PRO A 1 185 ? -6.760 -1.612 -5.538 1.00 82.50 185 PRO A N 1
ATOM 1464 C CA . PRO A 1 185 ? -7.735 -0.773 -4.861 1.00 82.50 185 PRO A CA 1
ATOM 1465 C C . PRO A 1 185 ? -8.297 -1.492 -3.638 1.00 82.50 185 PRO A C 1
ATOM 1467 O O . PRO A 1 185 ? -8.426 -2.725 -3.603 1.00 82.50 185 PRO A O 1
ATOM 1470 N N . VAL A 1 186 ? -8.631 -0.702 -2.626 1.00 86.19 186 VAL A N 1
ATOM 1471 C CA . VAL A 1 186 ? -9.380 -1.164 -1.467 1.00 86.19 186 VAL A CA 1
ATOM 1472 C C . VAL A 1 186 ? -10.850 -0.962 -1.771 1.00 86.19 186 VAL A C 1
ATOM 1474 O O . VAL A 1 186 ? -11.301 0.161 -1.951 1.00 86.19 186 VAL A O 1
ATOM 1477 N N . HIS A 1 187 ? -11.600 -2.052 -1.825 1.00 84.62 187 HIS A N 1
ATOM 1478 C CA . HIS A 1 187 ? -13.046 -1.973 -1.977 1.00 84.62 187 HIS A CA 1
ATOM 1479 C C . HIS A 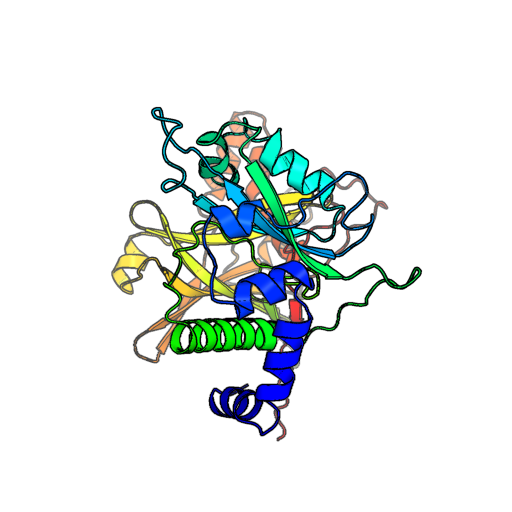1 187 ? -13.668 -1.868 -0.598 1.00 84.62 187 HIS A C 1
ATOM 1481 O O . HIS A 1 187 ? -13.212 -2.564 0.306 1.00 84.62 187 HIS A O 1
ATOM 1487 N N . PHE A 1 188 ? -14.705 -1.063 -0.421 1.00 90.00 188 PHE A N 1
ATOM 1488 C CA . PHE A 1 188 ? -15.457 -1.063 0.824 1.00 90.00 188 PHE A CA 1
ATOM 1489 C C . PHE A 1 188 ? -16.948 -1.247 0.596 1.00 90.00 188 PHE A C 1
ATOM 1491 O O . PHE A 1 188 ? -17.495 -0.840 -0.423 1.00 90.00 188 PHE A O 1
ATOM 1498 N N . MET A 1 189 ? -17.599 -1.873 1.568 1.00 86.12 189 MET A N 1
ATOM 1499 C CA . MET A 1 189 ? -19.044 -2.022 1.634 1.00 86.12 189 MET A CA 1
ATOM 1500 C C . MET A 1 189 ? -19.495 -1.565 3.016 1.00 86.12 189 MET A C 1
ATOM 1502 O O . MET A 1 189 ? -19.087 -2.131 4.035 1.00 86.12 189 MET A O 1
ATOM 1506 N N . GLY A 1 190 ? -20.297 -0.503 3.044 1.00 81.12 190 GLY A N 1
ATOM 1507 C CA . GLY A 1 190 ? -20.913 -0.002 4.263 1.00 81.12 190 GLY A CA 1
ATOM 1508 C C . GLY A 1 190 ? -22.258 -0.675 4.495 1.00 81.12 190 GLY A C 1
ATOM 1509 O O . GLY A 1 190 ? -23.206 -0.444 3.749 1.00 81.12 190 GLY A O 1
ATOM 1510 N N . THR A 1 191 ? -22.375 -1.452 5.564 1.00 78.56 191 THR A N 1
ATOM 1511 C CA . THR A 1 191 ? -23.677 -1.893 6.074 1.00 78.56 191 THR A CA 1
ATOM 1512 C C . THR A 1 191 ? -24.189 -0.812 7.015 1.00 78.56 191 THR A C 1
ATOM 1514 O O . THR A 1 191 ? -23.748 -0.698 8.163 1.00 78.56 191 THR A O 1
ATOM 1517 N N . ARG A 1 192 ? -25.099 0.034 6.517 1.00 65.69 192 ARG A N 1
ATOM 1518 C CA . ARG A 1 192 ? -25.890 0.907 7.394 1.00 65.69 192 ARG A CA 1
ATOM 1519 C C . ARG A 1 192 ? -26.762 -0.008 8.255 1.00 65.69 192 ARG A C 1
ATOM 1521 O O . ARG A 1 192 ? -27.298 -0.974 7.735 1.00 65.69 192 ARG A O 1
ATOM 1528 N N . SER A 1 193 ? -26.864 0.254 9.556 1.00 60.53 193 SER A N 1
ATOM 1529 C CA . SER A 1 193 ? -27.764 -0.499 10.440 1.00 60.53 193 SER A CA 1
ATOM 1530 C C . SER A 1 193 ? -29.192 -0.372 9.896 1.00 60.53 193 SER A C 1
ATOM 1532 O O . SER A 1 193 ? -29.776 0.710 9.956 1.00 60.53 193 SER A O 1
ATOM 1534 N N . LEU A 1 194 ? -29.710 -1.428 9.259 1.00 51.59 194 LEU A N 1
ATOM 1535 C CA . LEU A 1 194 ? -31.032 -1.419 8.620 1.00 51.59 194 LEU A CA 1
ATOM 1536 C C . LEU A 1 194 ? -32.139 -1.857 9.593 1.00 51.59 194 LEU A C 1
ATOM 1538 O O . LEU A 1 194 ? -33.317 -1.650 9.309 1.00 51.59 194 LEU A O 1
ATOM 1542 N N . LEU A 1 195 ? -31.782 -2.424 10.751 1.00 58.94 195 LEU A N 1
ATOM 1543 C CA . LEU A 1 195 ? -32.711 -2.979 11.736 1.00 58.94 195 LEU A CA 1
ATOM 1544 C C . LEU A 1 195 ? -32.287 -2.629 13.171 1.00 58.94 195 LEU A C 1
ATOM 1546 O O . LEU A 1 195 ? -31.100 -2.575 13.495 1.00 58.94 195 LEU A O 1
ATOM 1550 N N . HIS A 1 196 ? -33.267 -2.414 14.058 1.00 59.97 196 HIS A N 1
ATOM 1551 C CA . HIS A 1 196 ? -33.030 -2.173 15.486 1.00 59.97 196 HIS A CA 1
ATOM 1552 C C . HIS A 1 196 ? -32.220 -3.319 16.114 1.00 59.97 196 HIS A C 1
ATOM 1554 O O . HIS A 1 196 ? -32.739 -4.411 16.325 1.00 59.97 196 HIS A O 1
ATOM 1560 N N . GLY A 1 197 ? -30.953 -3.043 16.434 1.00 70.50 197 GLY A N 1
ATOM 1561 C CA . GLY A 1 197 ? -30.038 -3.973 17.105 1.00 70.50 197 GLY A CA 1
ATOM 1562 C C . GLY A 1 197 ? -28.877 -4.474 16.242 1.00 70.50 197 GLY A C 1
ATOM 1563 O O . GLY A 1 197 ? -27.913 -4.998 16.798 1.00 70.50 197 GLY A O 1
ATOM 1564 N N . GLU A 1 198 ? -28.905 -4.281 14.920 1.00 77.81 198 GLU A N 1
ATOM 1565 C CA . GLU A 1 198 ? -27.755 -4.609 14.071 1.00 77.81 198 GLU A CA 1
ATOM 1566 C C . GLU A 1 198 ? -26.688 -3.520 14.157 1.00 77.81 198 GLU A C 1
ATOM 1568 O O . GLU A 1 198 ? -26.965 -2.324 14.031 1.00 77.81 198 GLU A O 1
ATOM 1573 N N . ARG A 1 199 ? -25.440 -3.932 14.376 1.00 85.62 199 ARG A N 1
ATOM 1574 C CA . ARG A 1 199 ? -24.313 -3.008 14.505 1.00 85.62 199 ARG A CA 1
ATOM 1575 C C . ARG A 1 199 ? -23.872 -2.550 13.116 1.00 85.62 199 ARG A C 1
ATOM 1577 O O . ARG A 1 199 ? -23.595 -3.378 12.254 1.00 85.62 199 ARG A O 1
ATOM 1584 N N . GLY A 1 200 ? -23.778 -1.238 12.909 1.00 88.88 200 GLY A N 1
ATOM 1585 C CA . GLY A 1 200 ? -23.229 -0.684 11.671 1.00 88.88 200 GLY A CA 1
ATOM 1586 C C . GLY A 1 200 ? -21.746 -1.028 11.532 1.00 88.88 200 GLY A C 1
ATOM 1587 O O . GLY A 1 200 ? -20.968 -0.786 12.459 1.00 88.88 200 GLY A O 1
ATOM 1588 N N . ILE A 1 201 ? -21.364 -1.570 10.379 1.00 92.38 201 ILE A N 1
ATOM 1589 C CA . ILE A 1 201 ? -19.988 -1.973 10.074 1.00 92.38 201 ILE A CA 1
ATOM 1590 C C . ILE A 1 201 ? -19.634 -1.571 8.644 1.00 92.38 201 ILE A C 1
ATOM 1592 O O . ILE A 1 201 ? -20.424 -1.798 7.722 1.00 92.38 201 ILE A O 1
ATOM 1596 N N . THR A 1 202 ? -18.448 -0.991 8.454 1.00 93.38 202 THR A N 1
ATOM 1597 C CA . THR A 1 202 ? -17.837 -0.889 7.122 1.00 93.38 202 THR A CA 1
ATOM 1598 C C . THR A 1 202 ? -16.775 -1.961 6.981 1.00 93.38 202 THR A C 1
ATOM 1600 O O . THR A 1 202 ? -15.858 -2.052 7.800 1.00 93.38 202 THR A O 1
ATOM 1603 N N . THR A 1 203 ? -16.896 -2.750 5.918 1.00 93.81 203 THR A N 1
ATOM 1604 C CA . THR A 1 203 ? -15.920 -3.776 5.558 1.00 93.81 203 THR A CA 1
ATOM 1605 C C . THR A 1 203 ? -15.080 -3.276 4.396 1.00 93.81 203 THR A C 1
ATOM 1607 O O . THR A 1 203 ? -15.617 -3.018 3.324 1.00 93.81 203 THR A O 1
ATOM 1610 N N . TYR A 1 204 ? -13.771 -3.174 4.592 1.00 94.44 204 TYR A N 1
ATOM 1611 C CA . TYR A 1 204 ? -12.783 -2.842 3.571 1.00 94.44 204 TYR A CA 1
ATOM 1612 C C . TYR A 1 204 ? -12.035 -4.105 3.159 1.00 94.44 204 TYR A C 1
ATOM 1614 O O . TYR A 1 204 ? -11.586 -4.868 4.009 1.00 94.44 204 TYR A O 1
ATOM 1622 N N . ARG A 1 205 ? -11.847 -4.322 1.862 1.00 92.00 205 ARG A N 1
ATOM 1623 C CA . ARG A 1 205 ? -11.282 -5.539 1.288 1.00 92.00 205 ARG A CA 1
ATOM 1624 C C . ARG A 1 205 ? -10.218 -5.177 0.257 1.00 92.00 205 ARG A C 1
ATOM 1626 O O . ARG A 1 205 ? -10.510 -4.585 -0.782 1.00 92.00 205 ARG A O 1
ATOM 1633 N N . LYS A 1 206 ? -8.972 -5.557 0.538 1.00 90.31 206 LYS A N 1
ATOM 1634 C CA . LYS A 1 206 ? -7.807 -5.299 -0.316 1.00 90.31 206 LYS A CA 1
ATOM 1635 C C . LYS A 1 206 ? -7.204 -6.619 -0.793 1.00 90.31 206 LYS A C 1
ATOM 1637 O O . LYS A 1 206 ? -6.802 -7.414 0.057 1.00 90.31 206 LYS A O 1
ATOM 1642 N N . PRO A 1 207 ? -7.095 -6.884 -2.106 1.00 87.31 207 PRO A N 1
ATOM 1643 C CA . PRO A 1 207 ? -6.377 -8.060 -2.570 1.00 87.31 207 PRO A CA 1
ATOM 1644 C C . PRO A 1 207 ? -4.877 -7.857 -2.348 1.00 87.31 207 PRO A C 1
ATOM 1646 O O . PRO A 1 207 ? -4.321 -6.797 -2.643 1.00 87.31 207 PRO A O 1
ATOM 1649 N N . VAL A 1 208 ? -4.225 -8.875 -1.804 1.00 89.25 208 VAL A N 1
ATOM 1650 C CA . VAL A 1 208 ? -2.823 -8.859 -1.385 1.00 89.25 208 VAL A CA 1
ATOM 1651 C C . VAL A 1 208 ? -2.171 -10.194 -1.726 1.00 89.25 208 VAL A C 1
ATOM 1653 O O . VAL A 1 208 ? -2.840 -11.214 -1.892 1.00 89.25 208 VAL A O 1
ATOM 1656 N N . THR A 1 209 ? -0.845 -10.189 -1.830 1.00 88.38 209 THR A N 1
ATOM 1657 C CA . THR A 1 209 ? -0.062 -11.413 -2.023 1.00 88.38 209 THR A CA 1
ATOM 1658 C C . THR A 1 209 ? 0.694 -11.735 -0.743 1.00 88.38 209 THR A C 1
ATOM 1660 O O . THR A 1 209 ? 1.324 -10.854 -0.154 1.00 88.38 209 THR A O 1
ATOM 1663 N N . SER A 1 210 ? 0.629 -12.988 -0.297 1.00 90.00 210 SER A N 1
ATOM 1664 C CA . SER A 1 210 ? 1.399 -13.430 0.863 1.00 90.00 210 SER A CA 1
ATOM 1665 C C . SER A 1 210 ? 2.894 -13.499 0.528 1.00 90.00 210 SER A C 1
ATOM 1667 O O . SER A 1 210 ? 3.296 -13.912 -0.561 1.00 90.00 210 SER A O 1
ATOM 1669 N N . ALA A 1 211 ? 3.744 -13.149 1.484 1.00 90.69 211 ALA A N 1
ATOM 1670 C CA . ALA A 1 211 ? 5.185 -13.324 1.391 1.00 90.69 211 ALA A CA 1
ATOM 1671 C C . ALA A 1 211 ? 5.669 -14.332 2.436 1.00 90.69 211 ALA A C 1
ATOM 1673 O O . ALA A 1 211 ? 5.050 -14.541 3.484 1.00 90.69 211 ALA A O 1
ATOM 1674 N N . ARG A 1 212 ? 6.802 -14.979 2.157 1.00 91.25 212 ARG A N 1
ATOM 1675 C CA . ARG A 1 212 ? 7.437 -15.882 3.118 1.00 91.25 212 ARG A CA 1
ATOM 1676 C C . ARG A 1 212 ? 7.987 -15.069 4.291 1.00 91.25 212 ARG A C 1
ATOM 1678 O O . ARG A 1 212 ? 8.735 -14.121 4.081 1.00 91.25 212 ARG A O 1
ATOM 1685 N N . TYR A 1 213 ? 7.677 -15.480 5.520 1.00 87.38 213 TYR A N 1
ATOM 1686 C CA . TYR A 1 213 ? 8.251 -14.881 6.726 1.00 87.38 213 TYR A CA 1
ATOM 1687 C C . TYR A 1 213 ? 8.631 -15.960 7.734 1.00 87.38 213 TYR A C 1
ATOM 1689 O O . TYR A 1 213 ? 7.766 -16.555 8.379 1.00 87.38 213 TYR A O 1
ATOM 1697 N N . ARG A 1 214 ? 9.939 -16.211 7.880 1.00 88.69 214 ARG A N 1
ATOM 1698 C CA . ARG A 1 214 ? 10.470 -17.332 8.677 1.00 88.69 214 ARG A CA 1
ATOM 1699 C C . ARG A 1 214 ? 9.767 -18.644 8.276 1.00 88.69 214 ARG A C 1
ATOM 1701 O O . ARG A 1 214 ? 9.756 -18.996 7.095 1.00 88.69 214 ARG A O 1
ATOM 1708 N N . GLU A 1 215 ? 9.169 -19.347 9.235 1.00 83.25 215 GLU A N 1
ATOM 1709 C CA . GLU A 1 215 ? 8.371 -20.560 9.008 1.00 83.25 215 GLU A CA 1
ATOM 1710 C C . GLU A 1 215 ? 6.911 -20.275 8.609 1.00 83.25 215 GLU A C 1
ATOM 1712 O O . GLU A 1 215 ? 6.238 -21.146 8.051 1.00 83.25 215 GLU A O 1
ATOM 1717 N N . GLY A 1 216 ? 6.424 -19.062 8.876 1.00 89.00 216 GLY A N 1
ATOM 1718 C CA . GLY A 1 216 ? 5.061 -18.617 8.600 1.00 89.00 216 GLY A CA 1
ATOM 1719 C C . GLY A 1 216 ? 4.925 -17.885 7.265 1.00 89.00 216 GLY A C 1
ATOM 1720 O O . GLY A 1 216 ? 5.708 -18.075 6.327 1.00 89.00 216 GLY A O 1
ATOM 1721 N N . LEU A 1 217 ? 3.906 -17.032 7.197 1.00 90.62 217 LEU A N 1
ATOM 1722 C CA . LEU A 1 217 ? 3.677 -16.093 6.101 1.00 90.62 217 LEU A CA 1
ATOM 1723 C C . LEU A 1 217 ? 3.490 -14.686 6.667 1.00 90.62 217 LEU A C 1
ATOM 1725 O O . LEU A 1 217 ? 3.152 -14.518 7.837 1.00 90.62 217 LEU A O 1
ATOM 1729 N N . THR A 1 218 ? 3.704 -13.678 5.835 1.00 92.38 218 THR A N 1
ATOM 1730 C CA . THR A 1 218 ? 3.379 -12.288 6.149 1.00 92.38 218 THR A CA 1
ATOM 1731 C C . THR A 1 218 ? 2.545 -11.693 5.030 1.00 92.38 218 THR A C 1
ATOM 1733 O O . THR A 1 218 ? 2.749 -11.995 3.855 1.00 92.38 218 THR A O 1
ATOM 1736 N N . ILE A 1 219 ? 1.620 -10.826 5.403 1.00 89.62 219 ILE A N 1
ATOM 1737 C CA . ILE A 1 219 ? 0.909 -9.934 4.498 1.00 89.62 219 ILE A CA 1
ATOM 1738 C C . ILE A 1 219 ? 1.332 -8.521 4.853 1.00 89.62 219 ILE A C 1
ATOM 1740 O O . ILE A 1 219 ? 1.448 -8.177 6.028 1.00 89.62 219 ILE A O 1
ATOM 1744 N N . HIS A 1 220 ? 1.578 -7.703 3.842 1.00 86.88 220 HIS A N 1
ATOM 1745 C CA . HIS A 1 220 ? 1.945 -6.315 4.043 1.00 86.88 220 HIS A CA 1
ATOM 1746 C C . HIS A 1 220 ? 0.807 -5.409 3.592 1.00 86.88 220 HIS A C 1
ATOM 1748 O O . HIS A 1 220 ? 0.361 -5.481 2.449 1.00 86.88 220 HIS A O 1
ATOM 1754 N N . SER A 1 221 ? 0.371 -4.532 4.490 1.00 87.12 221 SER A N 1
ATOM 1755 C CA . SER A 1 221 ? -0.304 -3.294 4.106 1.00 87.12 221 SER A CA 1
ATOM 1756 C C . SER A 1 221 ? 0.638 -2.125 4.362 1.00 87.12 221 SER A C 1
ATOM 1758 O O . SER A 1 221 ? 1.563 -2.247 5.160 1.00 87.12 221 SER A O 1
ATOM 1760 N N . GLY A 1 222 ? 0.441 -1.009 3.679 1.00 88.81 222 GLY A N 1
ATOM 1761 C CA . GLY A 1 222 ? 1.225 0.201 3.873 1.00 88.81 222 GLY A CA 1
ATOM 1762 C C . GLY A 1 222 ? 0.307 1.379 4.113 1.00 88.81 222 GLY A C 1
ATOM 1763 O O . GLY A 1 222 ? -0.760 1.455 3.505 1.00 88.81 222 GLY A O 1
ATOM 1764 N N . ILE A 1 223 ? 0.737 2.281 4.985 1.00 91.50 223 ILE A N 1
ATOM 1765 C CA . ILE A 1 223 ? 0.127 3.596 5.162 1.00 91.50 223 ILE A CA 1
ATOM 1766 C C . ILE A 1 223 ? 1.165 4.667 4.841 1.00 91.50 223 ILE A C 1
ATOM 1768 O O . ILE A 1 223 ? 2.367 4.452 5.026 1.00 91.50 223 ILE A O 1
ATOM 1772 N N . ARG A 1 224 ? 0.708 5.812 4.347 1.00 90.50 224 ARG A N 1
ATOM 1773 C CA . ARG A 1 224 ? 1.524 6.995 4.101 1.00 90.50 224 ARG A CA 1
ATOM 1774 C C . ARG A 1 224 ? 1.082 8.096 5.060 1.00 90.50 224 ARG A C 1
ATOM 1776 O O . ARG A 1 224 ? -0.107 8.392 5.148 1.00 90.50 224 ARG A O 1
ATOM 1783 N N . LYS A 1 225 ? 2.047 8.646 5.787 1.00 88.62 225 LYS A N 1
ATOM 1784 C CA . LYS A 1 225 ? 1.874 9.746 6.739 1.00 88.62 225 LYS A CA 1
ATOM 1785 C C . LYS A 1 225 ? 1.835 11.095 6.018 1.00 88.62 225 LYS A C 1
ATOM 1787 O O . LYS A 1 225 ? 2.175 11.172 4.833 1.00 88.62 225 LYS A O 1
ATOM 1792 N N . GLY A 1 226 ? 1.436 12.148 6.731 1.00 80.88 226 GLY A N 1
ATOM 1793 C CA . GLY A 1 226 ? 1.315 13.502 6.178 1.00 80.88 226 GLY A CA 1
ATOM 1794 C C . GLY A 1 226 ? 2.644 14.086 5.685 1.00 80.88 226 GLY A C 1
ATOM 1795 O O . GLY A 1 226 ? 2.669 14.824 4.704 1.00 80.88 226 GLY A O 1
ATOM 1796 N N . ASP A 1 227 ? 3.761 13.683 6.291 1.00 83.25 227 ASP A N 1
ATOM 1797 C CA . ASP A 1 227 ? 5.128 14.026 5.868 1.00 83.25 227 ASP A CA 1
ATOM 1798 C C . ASP A 1 227 ? 5.616 13.237 4.631 1.00 83.25 227 ASP A C 1
ATOM 1800 O O . ASP A 1 227 ? 6.740 13.416 4.164 1.00 83.25 227 ASP A O 1
ATOM 1804 N N . GLY A 1 228 ? 4.780 12.346 4.089 1.00 83.38 228 GLY A N 1
ATOM 1805 C CA . GLY A 1 228 ? 5.110 11.464 2.973 1.00 83.38 228 GLY A CA 1
ATOM 1806 C C . GLY A 1 228 ? 5.816 10.167 3.375 1.00 83.38 228 GLY A C 1
ATOM 1807 O O . GLY A 1 228 ? 6.026 9.314 2.504 1.00 83.38 228 GLY A O 1
ATOM 1808 N N . ALA A 1 229 ? 6.138 9.967 4.659 1.00 87.06 229 ALA A N 1
ATOM 1809 C CA . ALA A 1 229 ? 6.775 8.752 5.141 1.00 87.06 229 ALA A CA 1
ATOM 1810 C C . ALA A 1 229 ? 5.867 7.537 4.925 1.00 87.06 229 ALA A C 1
ATOM 1812 O O . ALA A 1 229 ? 4.669 7.544 5.219 1.00 87.06 229 ALA A O 1
ATOM 1813 N N . TYR A 1 230 ? 6.457 6.461 4.410 1.00 87.50 230 TYR A N 1
ATOM 1814 C CA . TYR A 1 230 ? 5.762 5.204 4.178 1.00 87.50 230 TYR A CA 1
ATOM 1815 C C . TYR A 1 230 ? 6.027 4.231 5.324 1.00 87.50 230 TYR A C 1
ATOM 1817 O O . TYR A 1 230 ? 7.177 3.915 5.630 1.00 87.50 230 TYR A O 1
ATOM 1825 N N . GLN A 1 231 ? 4.962 3.720 5.939 1.00 88.94 231 GLN A N 1
ATOM 1826 C CA . GLN A 1 231 ? 5.055 2.780 7.047 1.00 88.94 231 GLN A CA 1
ATOM 1827 C C . GLN A 1 231 ? 4.378 1.454 6.704 1.00 88.94 231 GLN A C 1
ATOM 1829 O O . GLN A 1 231 ? 3.166 1.377 6.494 1.00 88.94 231 GLN A O 1
ATOM 1834 N N . LEU A 1 232 ? 5.167 0.381 6.739 1.00 88.19 232 LEU A N 1
ATOM 1835 C CA . LEU A 1 232 ? 4.688 -0.980 6.536 1.00 88.19 232 LEU A CA 1
ATOM 1836 C C . LEU A 1 232 ? 3.946 -1.507 7.777 1.00 88.19 232 LEU A C 1
ATOM 1838 O O . LEU A 1 232 ? 4.370 -1.315 8.917 1.00 88.19 232 LEU A O 1
ATOM 1842 N N . CYS A 1 233 ? 2.858 -2.227 7.538 1.00 87.88 233 CYS A N 1
ATOM 1843 C CA . CYS A 1 233 ? 2.011 -2.909 8.509 1.00 87.88 233 CYS A CA 1
ATOM 1844 C C . CYS A 1 233 ? 2.093 -4.421 8.237 1.00 87.88 233 CYS A C 1
ATOM 1846 O O . CYS A 1 233 ? 1.264 -4.949 7.490 1.00 87.88 233 CYS A O 1
ATOM 1848 N N . PRO A 1 234 ? 3.116 -5.129 8.748 1.00 90.06 234 PRO A N 1
ATOM 1849 C CA . PRO A 1 234 ? 3.203 -6.572 8.577 1.00 90.06 234 PRO A CA 1
ATOM 1850 C C . PRO A 1 234 ? 2.161 -7.284 9.450 1.00 90.06 234 PRO A C 1
ATOM 1852 O O . PRO A 1 234 ? 2.080 -7.052 10.656 1.00 90.06 234 PRO A O 1
ATOM 1855 N N . LEU A 1 235 ? 1.403 -8.187 8.838 1.00 90.50 235 LEU A N 1
ATOM 1856 C CA . LEU A 1 235 ? 0.462 -9.091 9.490 1.00 90.50 235 LEU A CA 1
ATOM 1857 C C . LEU A 1 235 ? 0.988 -10.512 9.327 1.00 90.50 235 LEU A C 1
ATOM 1859 O O . LEU A 1 235 ? 1.086 -11.027 8.213 1.00 90.50 235 LEU A O 1
ATOM 1863 N N . VAL A 1 236 ? 1.389 -11.124 10.439 1.00 90.69 236 VAL A N 1
ATOM 1864 C CA . VAL A 1 236 ? 2.078 -12.417 10.434 1.00 90.69 236 VAL A CA 1
ATOM 1865 C C . VAL A 1 236 ? 1.075 -13.540 10.655 1.00 90.69 236 VAL A C 1
ATOM 1867 O O . VAL A 1 236 ? 0.306 -13.522 11.610 1.00 90.69 236 VAL A O 1
ATOM 1870 N N . ILE A 1 237 ? 1.126 -14.546 9.788 1.00 89.31 237 ILE A N 1
ATOM 1871 C CA . ILE A 1 237 ? 0.346 -15.775 9.896 1.00 89.31 237 ILE A CA 1
ATOM 1872 C C . ILE A 1 237 ? 1.217 -16.822 10.583 1.00 89.31 237 ILE A C 1
ATOM 1874 O O . ILE A 1 237 ? 2.308 -17.162 10.104 1.00 89.31 237 ILE A O 1
ATOM 1878 N N . ALA A 1 238 ? 0.727 -17.344 11.706 1.00 86.62 238 ALA A N 1
ATOM 1879 C CA . ALA A 1 238 ? 1.451 -18.323 12.501 1.00 86.62 238 ALA A CA 1
ATOM 1880 C C . ALA A 1 238 ? 1.718 -19.627 11.711 1.00 86.62 238 ALA A C 1
ATOM 1882 O O . ALA A 1 238 ? 0.865 -20.068 10.930 1.00 86.62 238 ALA A O 1
ATOM 1883 N N . PRO A 1 239 ? 2.860 -20.309 11.939 1.00 89.44 239 PRO A N 1
ATOM 1884 C CA . PRO A 1 239 ? 3.219 -21.523 11.200 1.00 89.44 239 PRO A CA 1
ATOM 1885 C C . PRO A 1 239 ? 2.184 -22.652 11.288 1.00 89.44 239 PRO A C 1
ATOM 1887 O O . PRO A 1 239 ? 2.017 -23.408 10.335 1.00 89.44 239 PRO A O 1
ATOM 1890 N N . HIS A 1 240 ? 1.469 -22.777 12.410 1.00 89.12 240 HIS A N 1
ATOM 1891 C CA . HIS A 1 240 ? 0.450 -23.815 12.574 1.00 89.12 240 HIS A CA 1
ATOM 1892 C C . HIS A 1 240 ? -0.796 -23.556 11.709 1.00 89.12 240 HIS A C 1
ATOM 1894 O O . HIS A 1 240 ? -1.333 -24.503 11.143 1.00 89.12 240 HIS A O 1
ATOM 1900 N N . ILE A 1 241 ? -1.204 -22.293 11.529 1.00 87.88 241 ILE A N 1
ATOM 1901 C CA . ILE A 1 241 ? -2.294 -21.915 10.615 1.00 87.88 241 ILE A CA 1
ATOM 1902 C C . ILE A 1 241 ? -1.880 -22.165 9.169 1.00 87.88 241 ILE A C 1
ATOM 1904 O O . ILE A 1 241 ? -2.625 -22.777 8.407 1.00 87.88 241 ILE A O 1
ATOM 1908 N N . LYS A 1 242 ? -0.654 -21.758 8.818 1.00 91.12 242 LYS A N 1
ATOM 1909 C CA . LYS A 1 242 ? -0.063 -22.035 7.508 1.00 91.12 242 LYS A CA 1
ATOM 1910 C C . LYS A 1 242 ? -0.098 -23.532 7.182 1.00 91.12 242 LYS A C 1
ATOM 1912 O O . LYS A 1 242 ? -0.520 -23.890 6.094 1.00 91.12 242 LYS A O 1
ATOM 1917 N N . ARG A 1 243 ? 0.309 -24.399 8.119 1.00 93.06 243 ARG A N 1
ATOM 1918 C CA . ARG A 1 243 ? 0.272 -25.863 7.939 1.00 93.06 243 ARG A CA 1
ATOM 1919 C C . ARG A 1 243 ? -1.150 -26.414 7.840 1.00 93.06 243 ARG A C 1
ATOM 1921 O O . ARG A 1 243 ? -1.390 -27.267 7.000 1.00 93.06 243 ARG A O 1
ATOM 1928 N N . LYS A 1 244 ? -2.076 -25.931 8.677 1.00 90.75 244 LYS A N 1
ATOM 1929 C CA . LYS A 1 244 ? -3.470 -26.401 8.705 1.00 90.75 244 LYS A CA 1
ATOM 1930 C C . LYS A 1 244 ? -4.176 -26.232 7.355 1.00 90.75 244 LYS A C 1
ATOM 1932 O O . LYS A 1 244 ? -4.963 -27.093 6.993 1.00 90.75 244 LYS A O 1
ATOM 1937 N N . TYR A 1 245 ? -3.901 -25.137 6.646 1.00 89.38 245 TYR A N 1
ATOM 1938 C CA . TYR A 1 245 ? -4.577 -24.781 5.393 1.00 89.38 245 TYR A CA 1
ATOM 1939 C C . TYR A 1 245 ? -3.653 -24.813 4.159 1.00 89.38 245 TYR A C 1
ATOM 1941 O O . TYR A 1 245 ? -3.953 -24.159 3.166 1.00 89.38 245 TYR A O 1
ATOM 1949 N N . ASP A 1 246 ? -2.500 -25.492 4.246 1.00 92.00 246 ASP A N 1
ATOM 1950 C CA . ASP A 1 246 ? -1.449 -25.535 3.208 1.00 92.00 246 ASP A CA 1
ATOM 1951 C C . ASP A 1 246 ? -1.148 -24.166 2.557 1.00 92.00 246 ASP A C 1
ATOM 1953 O O . ASP A 1 246 ? -1.064 -24.009 1.336 1.00 92.00 246 ASP A O 1
ATOM 1957 N N . LEU A 1 247 ? -1.003 -23.121 3.379 1.00 92.69 247 LEU A N 1
ATOM 1958 C CA . LEU A 1 247 ? -0.779 -21.777 2.860 1.00 92.69 247 LEU A CA 1
ATOM 1959 C C . LEU A 1 247 ? 0.657 -21.624 2.333 1.00 92.69 247 LEU A C 1
ATOM 1961 O O . LEU A 1 247 ? 1.645 -21.833 3.047 1.00 92.69 247 LEU A O 1
ATOM 1965 N N . ARG A 1 248 ? 0.783 -21.172 1.084 1.00 91.56 248 ARG A N 1
ATOM 1966 C CA . ARG A 1 248 ? 2.050 -20.923 0.385 1.00 91.56 248 ARG A CA 1
ATOM 1967 C C . ARG A 1 248 ? 2.318 -19.430 0.211 1.00 91.56 248 ARG A C 1
ATOM 1969 O O . ARG A 1 248 ? 1.398 -18.615 0.171 1.00 91.56 248 ARG A O 1
ATOM 1976 N N . ALA A 1 249 ? 3.599 -19.077 0.117 1.00 91.25 249 ALA A N 1
ATOM 1977 C CA . ALA A 1 249 ? 4.006 -17.737 -0.298 1.00 91.25 249 ALA A CA 1
ATOM 1978 C C . ALA A 1 249 ? 3.617 -17.515 -1.766 1.00 91.25 249 ALA A C 1
ATOM 1980 O O . ALA A 1 249 ? 3.607 -18.466 -2.546 1.00 91.25 249 ALA A O 1
ATOM 1981 N N . GLY A 1 250 ? 3.305 -16.276 -2.133 1.00 86.25 250 GLY A N 1
ATOM 1982 C CA . GLY A 1 250 ? 2.829 -15.939 -3.472 1.00 86.25 250 GLY A CA 1
ATOM 1983 C C . GLY A 1 250 ? 1.335 -16.189 -3.683 1.00 86.25 250 GLY A C 1
ATOM 1984 O O . GLY A 1 250 ? 0.846 -15.937 -4.779 1.00 86.25 250 GLY A O 1
ATOM 1985 N N . MET A 1 251 ? 0.591 -16.652 -2.667 1.00 86.81 251 MET A N 1
ATOM 1986 C CA . MET A 1 251 ? -0.858 -16.800 -2.814 1.00 86.81 251 MET A CA 1
ATOM 1987 C C . MET A 1 251 ? -1.548 -15.441 -2.838 1.00 86.81 251 MET A C 1
ATOM 1989 O O . MET A 1 251 ? -1.222 -14.552 -2.044 1.00 86.81 251 MET A O 1
ATOM 1993 N N . THR A 1 252 ? -2.542 -15.315 -3.708 1.00 86.25 252 THR A N 1
ATOM 1994 C CA . THR A 1 252 ? -3.480 -14.199 -3.678 1.00 86.25 252 THR A CA 1
ATOM 1995 C C . THR A 1 252 ? -4.526 -14.451 -2.601 1.00 86.25 252 THR A C 1
ATOM 1997 O O . THR A 1 252 ? -5.159 -15.503 -2.554 1.00 86.25 252 THR A O 1
ATOM 2000 N N . CYS A 1 253 ? -4.701 -13.472 -1.728 1.00 90.62 253 CYS A N 1
ATOM 2001 C CA . CYS A 1 253 ? -5.704 -13.473 -0.674 1.00 90.62 253 CYS A CA 1
ATOM 2002 C C . CYS A 1 253 ? -6.274 -12.060 -0.527 1.00 90.62 253 CYS A C 1
ATOM 2004 O O . CYS A 1 253 ? -5.832 -11.123 -1.193 1.00 90.62 253 CYS A O 1
ATOM 2006 N N . TYR A 1 254 ? -7.265 -11.902 0.337 1.00 91.62 254 TYR A N 1
ATOM 2007 C CA . TYR A 1 254 ? -7.803 -10.606 0.706 1.00 91.62 254 TYR A CA 1
ATOM 2008 C C . TYR A 1 254 ? -7.438 -10.283 2.142 1.00 91.62 254 TYR A C 1
ATOM 2010 O O . TYR A 1 254 ? -7.636 -11.090 3.048 1.00 91.62 254 TYR A O 1
ATOM 2018 N N . LEU A 1 255 ? -6.930 -9.074 2.338 1.00 94.81 255 LEU A N 1
ATOM 2019 C CA . LEU A 1 255 ? -6.865 -8.450 3.640 1.00 94.81 255 LEU A CA 1
ATOM 2020 C C . LEU A 1 255 ? -8.168 -7.688 3.866 1.00 94.81 255 LEU A C 1
ATOM 2022 O O . LEU A 1 255 ? -8.525 -6.819 3.068 1.00 94.81 255 LEU A O 1
ATOM 2026 N N . VAL A 1 256 ? -8.868 -8.043 4.935 1.00 95.25 256 VAL A N 1
ATOM 2027 C CA . VAL A 1 256 ? -10.161 -7.477 5.301 1.00 95.25 256 VAL A CA 1
ATOM 2028 C C . VAL A 1 256 ? -10.013 -6.672 6.581 1.00 95.25 256 VAL A C 1
ATOM 2030 O O . VAL A 1 256 ? -9.464 -7.169 7.566 1.00 95.25 256 VAL A O 1
ATOM 2033 N N . PHE A 1 257 ? -10.504 -5.440 6.553 1.00 96.62 257 PHE A N 1
ATOM 2034 C CA . PHE A 1 257 ? -10.623 -4.569 7.713 1.00 96.62 257 PHE A CA 1
ATOM 2035 C C . PHE A 1 257 ? -12.096 -4.305 7.982 1.00 96.62 257 PHE A C 1
ATOM 2037 O O . PHE A 1 257 ? -12.864 -4.050 7.060 1.00 96.62 257 PHE A O 1
ATOM 2044 N N . GLU A 1 258 ? -12.474 -4.340 9.244 1.00 96.38 258 GLU A N 1
ATOM 2045 C CA . GLU A 1 258 ? -13.848 -4.175 9.698 1.00 96.38 258 GLU A CA 1
ATOM 2046 C C . GLU A 1 258 ? -13.863 -3.064 10.744 1.00 96.38 258 GLU A C 1
ATOM 2048 O O . GLU A 1 258 ? -13.154 -3.160 11.744 1.00 96.38 258 GLU A O 1
ATOM 2053 N N . ILE A 1 259 ? -14.616 -1.988 10.505 1.00 95.38 259 ILE A N 1
ATOM 2054 C CA . ILE A 1 259 ? -14.710 -0.857 11.438 1.00 95.38 259 ILE A CA 1
ATOM 2055 C C . ILE A 1 259 ? -16.148 -0.717 11.927 1.00 95.38 259 ILE A C 1
ATOM 2057 O O . ILE A 1 259 ? -17.073 -0.556 11.128 1.00 95.38 259 ILE A O 1
ATOM 2061 N N . MET A 1 260 ? -16.316 -0.786 13.249 1.00 93.88 260 MET A N 1
ATOM 2062 C CA . MET A 1 260 ? -17.607 -0.632 13.922 1.00 93.88 260 MET A CA 1
ATOM 2063 C C . MET A 1 260 ? -17.974 0.845 14.106 1.00 93.88 260 MET A C 1
ATOM 2065 O O . MET A 1 260 ? -17.231 1.599 14.738 1.00 93.88 260 MET A O 1
ATOM 2069 N N . HIS A 1 261 ? -19.161 1.236 13.637 1.00 89.69 261 HIS A N 1
ATOM 2070 C CA . HIS A 1 261 ? -19.647 2.627 13.697 1.00 89.69 261 HIS A CA 1
ATOM 2071 C C . HIS A 1 261 ? -20.417 2.974 14.967 1.00 89.69 261 HIS A C 1
ATOM 2073 O O . HIS A 1 261 ? -20.615 4.142 15.283 1.00 89.69 261 HIS A O 1
ATOM 2079 N N . ASP A 1 262 ? -20.830 1.970 15.733 1.00 87.94 262 ASP A N 1
ATOM 2080 C CA . ASP A 1 262 ? -21.616 2.144 16.958 1.00 87.94 262 ASP A CA 1
ATOM 2081 C C . ASP A 1 262 ? -20.778 2.531 18.190 1.00 87.94 262 ASP A C 1
ATOM 2083 O O . ASP A 1 262 ? -21.282 2.581 19.313 1.00 87.94 262 ASP A O 1
ATOM 2087 N N . GLY A 1 263 ? -19.478 2.768 18.003 1.00 84.94 263 GLY A N 1
ATOM 2088 C CA . GLY A 1 263 ? -18.551 3.085 19.086 1.00 84.94 263 GLY A CA 1
ATOM 2089 C C . GLY A 1 263 ? -18.161 1.885 19.960 1.00 84.94 263 GLY A C 1
ATOM 2090 O O . GLY A 1 263 ? -17.304 2.036 20.832 1.00 84.94 263 GLY A O 1
ATOM 2091 N N . GLN A 1 264 ? -18.741 0.701 19.735 1.00 88.88 264 GLN A N 1
ATOM 2092 C CA . GLN A 1 264 ? -18.483 -0.499 20.529 1.00 88.88 264 GLN A CA 1
ATOM 2093 C C . GLN A 1 264 ? -17.328 -1.323 19.937 1.00 88.88 264 GLN A C 1
ATOM 2095 O O . GLN A 1 264 ? -17.140 -1.340 18.718 1.00 88.88 264 GLN A O 1
ATOM 2100 N N . PRO A 1 265 ? -16.561 -2.067 20.754 1.00 90.56 265 PRO A N 1
ATOM 2101 C CA . PRO A 1 265 ? -15.494 -2.933 20.255 1.00 90.56 265 PRO A CA 1
ATOM 2102 C C . PRO A 1 265 ? -15.974 -3.930 19.189 1.00 90.56 265 PRO A C 1
ATOM 2104 O O . PRO A 1 265 ? -17.101 -4.428 19.244 1.00 90.56 265 PRO A O 1
ATOM 2107 N N . HIS A 1 266 ? -15.117 -4.247 18.223 1.00 93.25 266 HIS A N 1
ATOM 2108 C CA . HIS A 1 266 ? -15.314 -5.367 17.309 1.00 93.25 266 HIS A CA 1
ATOM 2109 C C . HIS A 1 266 ? -15.402 -6.678 18.108 1.00 93.25 266 HIS A C 1
ATOM 2111 O O . HIS A 1 266 ? -14.769 -6.801 19.156 1.00 93.25 266 HIS A O 1
ATOM 2117 N N . ALA A 1 267 ? -16.162 -7.668 17.628 1.00 92.00 267 ALA A N 1
ATOM 2118 C CA . ALA A 1 267 ? -16.296 -8.954 18.326 1.00 92.00 267 ALA A CA 1
ATOM 2119 C C . ALA A 1 267 ? -14.949 -9.694 18.445 1.00 92.00 267 ALA A C 1
ATOM 2121 O O . ALA A 1 267 ? -14.677 -10.361 19.440 1.00 92.00 267 ALA A O 1
ATOM 2122 N N . ILE A 1 268 ? -14.096 -9.535 17.430 1.00 93.06 268 ILE A N 1
ATOM 2123 C CA . ILE A 1 268 ? -12.724 -10.046 17.391 1.00 93.06 268 ILE A CA 1
ATOM 2124 C C . ILE A 1 268 ? -11.810 -8.864 17.042 1.00 93.06 268 ILE A C 1
ATOM 2126 O O . ILE A 1 268 ? -11.503 -8.661 15.864 1.00 93.06 268 ILE A O 1
ATOM 2130 N N . PRO A 1 269 ? -11.462 -8.000 18.008 1.00 92.81 269 PRO A N 1
ATOM 2131 C CA . PRO A 1 269 ? -10.690 -6.803 17.714 1.00 92.81 269 PRO A CA 1
ATOM 2132 C C . PRO A 1 269 ? -9.257 -7.186 17.344 1.00 92.81 269 PRO A C 1
ATOM 2134 O O . PRO A 1 269 ? -8.660 -8.069 17.965 1.00 92.81 269 PRO A O 1
ATOM 2137 N N . TRP A 1 270 ? -8.682 -6.493 16.361 1.00 93.19 270 TRP A N 1
ATOM 2138 C CA . TRP A 1 270 ? -7.261 -6.629 16.042 1.00 93.19 270 TRP A CA 1
ATOM 2139 C C . TRP A 1 270 ? -6.401 -6.223 17.235 1.00 93.19 270 TRP A C 1
ATOM 2141 O O . TRP A 1 270 ? -5.426 -6.900 17.562 1.00 93.19 270 TRP A O 1
ATOM 2151 N N . LEU A 1 271 ? -6.814 -5.160 17.928 1.00 90.12 271 LEU A N 1
ATOM 2152 C CA . LEU A 1 271 ? -6.264 -4.754 19.210 1.00 90.12 271 LEU A CA 1
ATOM 2153 C C . LEU A 1 271 ? -7.376 -4.640 20.260 1.00 90.12 271 LEU A C 1
ATOM 2155 O O . LEU A 1 271 ? -8.151 -3.681 20.278 1.00 90.12 271 LEU A O 1
ATOM 2159 N N . GLY A 1 272 ? -7.441 -5.625 21.155 1.00 86.06 272 GLY A N 1
ATOM 2160 C CA . GLY A 1 272 ? -8.320 -5.589 22.321 1.00 86.06 272 GLY A CA 1
ATOM 2161 C C . GLY A 1 272 ? -7.741 -4.698 23.416 1.00 86.06 272 GLY A C 1
ATOM 2162 O O . GLY A 1 272 ? -6.662 -4.977 23.936 1.00 86.06 272 GLY A O 1
ATOM 2163 N N . CYS A 1 273 ? -8.463 -3.643 23.778 1.00 78.50 273 CYS A N 1
ATOM 2164 C CA . CYS A 1 273 ? -8.095 -2.728 24.847 1.00 78.50 273 CYS A CA 1
ATOM 2165 C C . CYS A 1 273 ? -9.124 -2.786 25.985 1.00 78.50 273 CYS A C 1
ATOM 2167 O O . CYS A 1 273 ? -10.320 -2.938 25.718 1.00 78.50 273 CYS A O 1
ATOM 2169 N N . PRO A 1 274 ? -8.699 -2.641 27.254 1.00 67.75 274 PRO A N 1
ATOM 2170 C CA . PRO A 1 274 ? -9.638 -2.535 28.361 1.00 67.75 274 PRO A CA 1
ATOM 2171 C C . PRO A 1 274 ? -10.509 -1.284 28.196 1.00 67.75 274 PRO A C 1
ATOM 2173 O O . PRO A 1 274 ? -10.022 -0.199 27.889 1.00 67.75 274 PRO A O 1
ATOM 2176 N N . VAL A 1 275 ? -11.816 -1.451 28.409 1.00 63.66 275 VAL A N 1
ATOM 2177 C CA . VAL A 1 275 ? -12.809 -0.364 28.332 1.00 63.66 275 VAL A CA 1
ATOM 2178 C C . VAL A 1 275 ? -12.720 0.571 29.546 1.00 63.66 275 VAL A C 1
ATOM 2180 O O . VAL A 1 275 ? -13.167 1.713 29.484 1.00 63.66 275 VAL A O 1
ATOM 2183 N N . ILE A 1 276 ? -12.128 0.088 30.641 1.00 57.94 276 ILE A N 1
ATOM 2184 C CA . ILE A 1 276 ? -11.968 0.802 31.906 1.00 57.94 276 ILE A CA 1
ATOM 2185 C C . ILE A 1 276 ? -10.477 1.114 32.076 1.00 57.94 276 ILE A C 1
ATOM 2187 O O . ILE A 1 276 ? -9.664 0.198 32.198 1.00 57.94 276 ILE A O 1
ATOM 2191 N N . GLY A 1 277 ? -10.116 2.397 32.056 1.00 56.09 277 GLY A N 1
ATOM 2192 C CA . GLY A 1 277 ? -8.739 2.866 32.204 1.00 56.09 277 GLY A CA 1
ATOM 2193 C C . GLY A 1 277 ? -8.637 4.393 32.161 1.00 56.09 277 GLY A C 1
ATOM 2194 O O . GLY A 1 277 ? -9.603 5.069 31.827 1.00 56.09 277 GLY A O 1
ATOM 2195 N N . LEU A 1 278 ? -7.458 4.926 32.498 1.00 47.38 278 LEU A N 1
ATOM 2196 C CA . LEU A 1 278 ? -7.167 6.373 32.539 1.00 47.38 278 LEU A CA 1
ATOM 2197 C C . LEU A 1 278 ? -7.087 7.037 31.156 1.00 47.38 278 LEU A C 1
ATOM 2199 O O . LEU A 1 278 ? -6.910 8.247 31.064 1.00 47.38 278 LEU A O 1
ATOM 2203 N N . PHE A 1 279 ? -7.176 6.251 30.087 1.00 54.44 279 PHE A N 1
ATOM 2204 C CA . PHE A 1 279 ? -7.056 6.737 28.726 1.00 54.44 279 PHE A CA 1
ATOM 2205 C C . PHE A 1 279 ? -8.434 6.757 28.072 1.00 54.44 279 PHE A C 1
ATOM 2207 O O . PHE A 1 279 ? -9.021 5.708 27.782 1.00 54.44 279 PHE A O 1
ATOM 2214 N N . GLU A 1 280 ? -8.939 7.961 27.824 1.00 58.66 280 GLU A N 1
ATOM 2215 C CA . GLU A 1 280 ? -10.049 8.168 26.902 1.00 58.66 280 GLU A CA 1
ATOM 2216 C C . GLU A 1 280 ? -9.652 7.592 25.524 1.00 58.66 280 GLU A C 1
ATOM 2218 O O . GLU A 1 280 ? -8.474 7.508 25.179 1.00 58.66 280 GLU A O 1
ATOM 2223 N N . ASP A 1 281 ? -10.618 7.089 24.755 1.00 68.00 281 ASP A N 1
ATOM 2224 C CA . ASP A 1 281 ? -10.415 6.589 23.384 1.00 68.00 281 ASP A CA 1
ATOM 2225 C C . ASP A 1 281 ? -9.693 5.251 23.145 1.00 68.00 281 ASP A C 1
ATOM 2227 O O . ASP A 1 281 ? -9.568 4.831 21.993 1.00 68.00 281 ASP A O 1
ATOM 2231 N N . PHE A 1 282 ? -9.337 4.462 24.162 1.00 75.00 282 PHE A N 1
ATOM 2232 C CA . PHE A 1 282 ? -8.830 3.093 23.912 1.00 75.00 282 PHE A CA 1
ATOM 2233 C C . PHE A 1 282 ? -9.856 2.192 23.209 1.00 75.00 282 PHE A C 1
ATOM 2235 O O . PHE A 1 282 ? -9.506 1.362 22.366 1.00 75.00 282 PHE A O 1
ATOM 2242 N N . ARG A 1 283 ? -11.145 2.450 23.460 1.00 80.81 283 ARG A N 1
ATOM 2243 C CA . ARG A 1 283 ? -12.258 1.846 22.719 1.00 80.81 283 ARG A CA 1
ATOM 2244 C C . ARG A 1 283 ? -12.157 2.086 21.217 1.00 80.81 283 ARG A C 1
ATOM 2246 O O . ARG A 1 283 ? -12.582 1.222 20.457 1.00 80.81 283 ARG A O 1
ATOM 2253 N N . LYS A 1 284 ? -11.582 3.218 20.785 1.00 86.31 284 LYS A N 1
ATOM 2254 C CA . LYS A 1 284 ? -11.520 3.582 19.370 1.00 86.31 284 LYS A CA 1
ATOM 2255 C C . LYS A 1 284 ? -10.726 2.564 18.557 1.00 86.31 284 LYS A C 1
ATOM 2257 O O . LYS A 1 284 ? -11.218 2.133 17.517 1.00 86.31 284 LYS A O 1
ATOM 2262 N N . ALA A 1 285 ? -9.578 2.128 19.077 1.00 87.56 285 ALA A N 1
ATOM 2263 C CA . ALA A 1 285 ? -8.730 1.112 18.458 1.00 87.56 285 ALA A CA 1
ATOM 2264 C C . ALA A 1 285 ? -9.387 -0.277 18.445 1.00 87.56 285 ALA A C 1
ATOM 2266 O O . ALA A 1 285 ? -9.240 -1.026 17.482 1.00 87.56 285 ALA A O 1
ATOM 2267 N N . SER A 1 286 ? -10.163 -0.612 19.479 1.00 91.00 286 SER A N 1
ATOM 2268 C CA . SER A 1 286 ? -10.859 -1.901 19.555 1.00 91.00 286 SER A CA 1
ATOM 2269 C C . SER A 1 286 ? -12.052 -2.026 18.611 1.00 91.00 286 SER A C 1
ATOM 2271 O O . SER A 1 286 ? -12.606 -3.113 18.507 1.00 91.00 286 SER A O 1
ATOM 2273 N N . ARG A 1 287 ? -12.449 -0.968 17.895 1.00 93.50 287 ARG A N 1
ATOM 2274 C CA . ARG A 1 287 ? -13.475 -1.034 16.835 1.00 93.50 287 ARG A CA 1
ATOM 2275 C C . ARG A 1 287 ? -12.969 -1.677 15.546 1.00 93.50 287 ARG A C 1
ATOM 2277 O O . ARG A 1 287 ? -13.790 -2.035 14.710 1.00 93.50 287 ARG A O 1
ATOM 2284 N N . LEU A 1 288 ? -11.650 -1.811 15.394 1.00 95.31 288 LEU A N 1
ATOM 2285 C CA . LEU A 1 288 ? -11.015 -2.370 14.209 1.00 95.31 288 LEU A CA 1
ATOM 2286 C C . LEU A 1 288 ? -10.866 -3.894 14.335 1.00 95.31 288 LEU A C 1
ATOM 2288 O O . LEU A 1 288 ? -10.119 -4.385 15.183 1.00 95.31 288 LEU A O 1
ATOM 2292 N N . GLY A 1 289 ? -11.534 -4.637 13.460 1.00 96.19 289 GLY A N 1
ATOM 2293 C CA . GLY A 1 289 ? -11.247 -6.031 13.135 1.00 96.19 289 GLY A CA 1
ATOM 2294 C C . GLY A 1 289 ? -10.310 -6.119 11.931 1.00 96.19 289 GLY A C 1
ATOM 2295 O O . GLY A 1 289 ? -10.385 -5.305 11.011 1.00 96.19 289 GLY A O 1
ATOM 2296 N N . VAL A 1 290 ? -9.406 -7.100 11.929 1.00 95.88 290 VAL A N 1
ATOM 2297 C CA . VAL A 1 290 ? -8.533 -7.383 10.781 1.00 95.88 290 VAL A CA 1
ATOM 2298 C C . VAL A 1 290 ? -8.522 -8.886 10.554 1.00 95.88 290 VAL A C 1
ATOM 2300 O O . VAL A 1 290 ? -8.314 -9.646 11.497 1.00 95.88 290 VAL A O 1
ATOM 2303 N N . ARG A 1 291 ? -8.727 -9.336 9.318 1.00 95.94 291 ARG A N 1
ATOM 2304 C CA . ARG A 1 291 ? -8.712 -10.762 8.963 1.00 95.94 291 ARG A CA 1
ATOM 2305 C C . ARG A 1 291 ? -8.178 -10.998 7.558 1.00 95.94 291 ARG A C 1
ATOM 2307 O O . ARG A 1 291 ? -8.156 -10.096 6.726 1.00 95.94 291 ARG A O 1
ATOM 2314 N N . MET A 1 292 ? -7.721 -12.216 7.301 1.00 94.88 292 MET A N 1
ATOM 2315 C CA . MET A 1 292 ? -7.394 -12.691 5.959 1.00 94.88 292 MET A CA 1
ATOM 2316 C C . MET A 1 292 ? -8.544 -13.542 5.436 1.00 94.88 292 MET A C 1
ATOM 2318 O O . MET A 1 292 ? -9.114 -14.330 6.190 1.00 94.88 292 MET A O 1
ATOM 2322 N N . GLU A 1 293 ? -8.840 -13.427 4.149 1.00 93.88 293 GLU A N 1
ATOM 2323 C CA . GLU A 1 293 ? -9.709 -14.342 3.414 1.00 93.88 293 GLU A CA 1
ATOM 2324 C C . GLU A 1 293 ? -8.979 -14.922 2.207 1.00 93.88 293 GLU A C 1
ATOM 2326 O O . GLU A 1 293 ? -8.227 -14.222 1.530 1.00 93.88 293 GLU A O 1
ATOM 2331 N N . TRP A 1 294 ? -9.217 -16.189 1.896 1.00 91.25 294 TRP A N 1
ATOM 2332 C CA . TRP A 1 294 ? -8.689 -16.818 0.689 1.00 91.25 294 TRP A CA 1
ATOM 2333 C C . TRP A 1 294 ? -9.627 -17.924 0.217 1.00 91.25 294 TRP A C 1
ATOM 2335 O O . TRP A 1 294 ? -10.440 -18.436 0.988 1.00 91.25 294 TRP A O 1
ATOM 2345 N N . LEU A 1 295 ? -9.513 -18.276 -1.059 1.00 85.00 295 LEU A N 1
ATOM 2346 C CA . LEU A 1 295 ? -10.252 -19.376 -1.662 1.00 85.00 295 LEU A CA 1
ATOM 2347 C C . LEU A 1 295 ? -9.364 -20.625 -1.660 1.00 85.00 295 LEU A C 1
ATOM 2349 O O . LEU A 1 295 ? -8.227 -20.577 -2.133 1.00 85.00 295 LEU A O 1
ATOM 2353 N N . HIS A 1 296 ? -9.870 -21.735 -1.135 1.00 83.56 296 HIS A N 1
ATOM 2354 C CA . HIS A 1 296 ? -9.210 -23.039 -1.172 1.00 83.56 296 HIS A CA 1
ATOM 2355 C C . HIS A 1 296 ? -10.272 -24.108 -1.426 1.00 83.56 296 HIS A C 1
ATOM 2357 O O . HIS A 1 296 ? -11.327 -24.068 -0.808 1.00 83.56 296 HIS A O 1
ATOM 2363 N N . GLU A 1 297 ? -10.039 -25.007 -2.387 1.00 87.31 297 GLU A N 1
ATOM 2364 C CA . GLU A 1 297 ? -10.993 -26.076 -2.746 1.00 87.31 297 GLU A CA 1
ATOM 2365 C C . GLU A 1 297 ? -12.433 -25.571 -3.001 1.00 87.31 297 GLU A C 1
ATOM 2367 O O . GLU A 1 297 ? -13.415 -26.185 -2.595 1.00 87.31 297 GLU A O 1
ATOM 2372 N N . ASN A 1 298 ? -12.567 -24.421 -3.678 1.00 83.44 298 ASN A N 1
ATOM 2373 C CA . ASN A 1 298 ? -13.842 -23.731 -3.939 1.00 83.44 298 ASN A CA 1
ATOM 2374 C C . ASN A 1 298 ? -14.613 -23.273 -2.686 1.00 83.44 298 ASN A C 1
ATOM 2376 O O . ASN A 1 298 ? -15.781 -22.899 -2.787 1.00 83.44 298 ASN A O 1
ATOM 2380 N N . GLN A 1 299 ? -13.971 -23.244 -1.519 1.00 89.31 299 GLN A N 1
ATOM 2381 C CA . GLN A 1 299 ? -14.531 -22.714 -0.281 1.00 89.31 299 GLN A CA 1
ATOM 2382 C C . GLN A 1 299 ? -13.764 -21.473 0.173 1.00 89.31 299 GLN A C 1
ATOM 2384 O O . GLN A 1 299 ? -12.532 -21.410 0.139 1.00 89.31 299 GLN A O 1
ATOM 2389 N N . TRP A 1 300 ? -14.510 -20.449 0.582 1.00 89.38 300 TRP A N 1
ATOM 2390 C CA . TRP A 1 300 ? -13.924 -19.273 1.209 1.00 89.38 300 TRP A CA 1
ATOM 2391 C C . TRP A 1 300 ? -13.555 -19.596 2.650 1.00 89.38 300 TRP A C 1
ATOM 2393 O O . TRP A 1 300 ? -14.396 -20.007 3.447 1.00 89.38 300 TRP A O 1
ATOM 2403 N N . HIS A 1 301 ? -12.298 -19.354 2.992 1.00 92.94 301 HIS A N 1
ATOM 2404 C CA . HIS A 1 301 ? -11.803 -19.439 4.356 1.00 92.94 301 HIS A CA 1
ATOM 2405 C C . HIS A 1 301 ? -11.487 -18.046 4.882 1.00 92.94 301 HIS A C 1
ATOM 2407 O O . HIS A 1 301 ? -11.117 -17.152 4.119 1.00 92.94 301 HIS A O 1
ATOM 2413 N N . SER A 1 302 ? -11.589 -17.874 6.201 1.00 95.00 302 SER A N 1
ATOM 2414 C CA . SER A 1 302 ? -11.163 -16.652 6.871 1.00 95.00 302 SER A CA 1
ATOM 2415 C C . SER A 1 302 ? -10.470 -16.940 8.198 1.00 95.00 302 SER A C 1
ATOM 2417 O O . SER A 1 302 ? -10.847 -17.866 8.917 1.00 95.00 302 SER A O 1
ATOM 2419 N N . ILE A 1 303 ? -9.448 -16.144 8.520 1.00 94.75 303 ILE A N 1
ATOM 2420 C CA . ILE A 1 303 ? -8.769 -16.160 9.821 1.00 94.75 303 ILE A CA 1
ATOM 2421 C C . ILE A 1 303 ? -8.611 -14.731 10.343 1.00 94.75 303 ILE A C 1
ATOM 2423 O O . ILE A 1 303 ? -8.141 -13.869 9.596 1.00 94.75 303 ILE A O 1
ATOM 2427 N N . PRO A 1 304 ? -8.962 -14.455 11.608 1.00 94.12 304 PRO A N 1
ATOM 2428 C CA . PRO A 1 304 ? -8.687 -13.160 12.206 1.00 94.12 304 PRO A CA 1
ATOM 2429 C C . PRO A 1 304 ? -7.189 -12.990 12.462 1.00 94.12 304 PRO A C 1
ATOM 2431 O O . PRO A 1 304 ? -6.478 -13.939 12.797 1.00 94.12 304 PRO A O 1
ATOM 2434 N N . PHE A 1 305 ? -6.723 -11.754 12.342 1.00 91.50 305 PHE A N 1
ATOM 2435 C CA . PHE A 1 305 ? -5.454 -11.313 12.891 1.00 91.50 305 PHE A CA 1
ATOM 2436 C C . PHE A 1 305 ? -5.703 -10.675 14.253 1.00 91.50 305 PHE A C 1
ATOM 2438 O O . PHE A 1 305 ? -6.589 -9.837 14.406 1.00 91.50 305 PHE A O 1
ATOM 2445 N N . GLN A 1 306 ? -4.875 -11.026 15.229 1.00 85.69 306 GLN A N 1
ATOM 2446 C CA . GLN A 1 306 ? -4.833 -10.370 16.530 1.00 85.69 306 GLN A CA 1
ATOM 2447 C C . GLN A 1 306 ? -3.412 -9.882 16.791 1.00 85.69 306 GLN A C 1
ATOM 2449 O O . GLN A 1 306 ? -2.431 -10.532 16.422 1.00 85.69 306 GLN A O 1
ATOM 2454 N N . GLN A 1 307 ? -3.285 -8.713 17.407 1.00 77.62 307 GLN A N 1
ATOM 2455 C CA . GLN A 1 307 ? -1.999 -8.133 17.755 1.00 77.62 307 GLN A CA 1
ATOM 2456 C C . GLN A 1 307 ? -1.449 -8.782 19.031 1.00 77.62 307 GLN A C 1
ATOM 2458 O O . GLN A 1 307 ? -1.485 -8.210 20.118 1.00 77.62 307 GLN A O 1
ATOM 2463 N N . GLU A 1 308 ? -0.888 -9.981 18.892 1.00 72.19 308 GLU A N 1
ATOM 2464 C CA . GLU A 1 308 ? -0.302 -10.741 20.008 1.00 72.19 308 GLU A CA 1
ATOM 2465 C C . GLU A 1 308 ? 0.899 -10.029 20.653 1.00 72.19 308 GLU A C 1
ATOM 2467 O O . GLU A 1 308 ? 1.250 -10.289 21.803 1.00 72.19 308 GLU A O 1
ATOM 2472 N N . ARG A 1 309 ? 1.550 -9.104 19.933 1.00 69.19 309 ARG A N 1
ATOM 2473 C CA . ARG A 1 309 ? 2.732 -8.394 20.441 1.00 69.19 309 ARG A CA 1
ATOM 2474 C C . ARG A 1 309 ? 2.401 -7.171 21.289 1.00 69.19 309 ARG A C 1
ATOM 2476 O O . ARG A 1 309 ? 3.338 -6.558 21.795 1.00 69.19 309 ARG A O 1
ATOM 2483 N N . PHE A 1 310 ? 1.127 -6.808 21.459 1.00 75.81 310 PHE A N 1
ATOM 2484 C CA . PHE A 1 310 ? 0.758 -5.622 22.238 1.00 75.81 310 PHE A CA 1
ATOM 2485 C C . PHE A 1 310 ? 1.330 -5.671 23.654 1.00 75.81 310 PHE A C 1
ATOM 2487 O O . PHE A 1 310 ? 2.061 -4.766 24.039 1.00 75.81 310 PHE A O 1
ATOM 2494 N N . THR A 1 311 ? 1.086 -6.765 24.378 1.00 77.62 311 THR A N 1
ATOM 2495 C CA . THR A 1 311 ? 1.572 -6.960 25.750 1.00 77.62 311 THR A CA 1
ATOM 2496 C C . THR A 1 311 ? 3.084 -6.786 25.843 1.00 77.62 311 THR A C 1
ATOM 2498 O O . THR A 1 311 ? 3.581 -6.119 26.744 1.00 77.62 311 THR A O 1
ATOM 2501 N N . ARG A 1 312 ? 3.825 -7.316 24.865 1.00 84.19 312 ARG A N 1
ATOM 2502 C CA . ARG A 1 312 ? 5.279 -7.173 24.806 1.00 84.19 312 ARG A CA 1
ATOM 2503 C C . ARG A 1 312 ? 5.710 -5.718 24.603 1.00 84.19 312 ARG A C 1
ATOM 2505 O O . ARG A 1 312 ? 6.516 -5.233 25.387 1.00 84.19 312 ARG A O 1
ATOM 2512 N N . TYR A 1 313 ? 5.191 -5.033 23.580 1.00 83.62 313 TYR A N 1
ATOM 2513 C CA . TYR A 1 313 ? 5.540 -3.628 23.321 1.00 83.62 313 TYR A CA 1
ATOM 2514 C C . TYR A 1 313 ? 5.162 -2.724 24.492 1.00 83.62 313 TYR A C 1
ATOM 2516 O O . TYR A 1 313 ? 5.931 -1.837 24.850 1.00 83.62 313 TYR A O 1
ATOM 2524 N N . PHE A 1 314 ? 4.013 -2.995 25.112 1.00 82.69 314 PHE A N 1
ATOM 2525 C CA . PHE A 1 314 ? 3.549 -2.287 26.291 1.00 82.69 314 PHE A CA 1
ATOM 2526 C C . PHE A 1 314 ? 4.519 -2.461 27.463 1.00 82.69 314 PHE A C 1
ATOM 2528 O O . PHE A 1 314 ? 5.017 -1.469 27.982 1.00 82.69 314 PHE A O 1
ATOM 2535 N N . HIS A 1 315 ? 4.854 -3.700 27.841 1.00 84.06 315 HIS A N 1
ATOM 2536 C CA . HIS A 1 315 ? 5.792 -3.951 28.938 1.00 84.06 315 HIS A CA 1
ATOM 2537 C C . HIS A 1 315 ? 7.177 -3.370 28.673 1.00 84.06 315 HIS A C 1
ATOM 2539 O O . HIS A 1 315 ? 7.712 -2.699 29.546 1.00 84.06 315 HIS A O 1
ATOM 2545 N N . GLU A 1 316 ? 7.733 -3.585 27.478 1.00 89.44 316 GLU A N 1
ATOM 2546 C CA . GLU A 1 316 ? 9.037 -3.027 27.12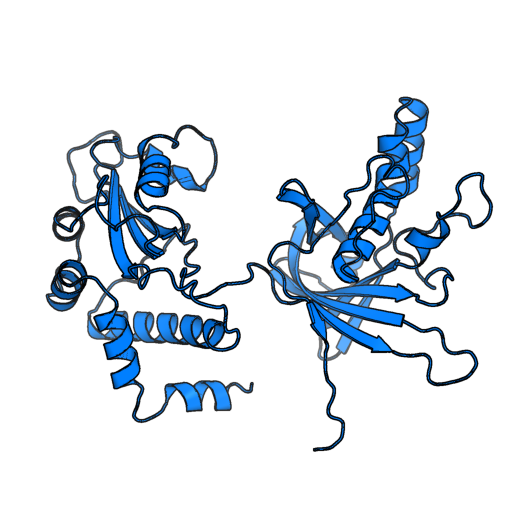5 1.00 89.44 316 GLU A CA 1
ATOM 2547 C C . GLU A 1 316 ? 9.018 -1.493 27.181 1.00 89.44 316 GLU A C 1
ATOM 2549 O O . GLU A 1 316 ? 9.903 -0.902 27.783 1.00 89.44 316 GLU A O 1
ATOM 2554 N N . GLY A 1 317 ? 7.994 -0.839 26.624 1.00 88.62 317 GLY A N 1
ATOM 2555 C CA . GLY A 1 317 ? 7.882 0.620 26.674 1.00 88.62 317 GLY A CA 1
ATOM 2556 C C . GLY A 1 317 ? 7.759 1.164 28.099 1.00 88.62 317 GLY A C 1
ATOM 2557 O O . GLY A 1 317 ? 8.415 2.142 28.436 1.00 88.62 317 GLY A O 1
ATOM 2558 N N . ILE A 1 318 ? 6.993 0.505 28.973 1.00 88.19 318 ILE A N 1
ATOM 2559 C CA . ILE A 1 318 ? 6.909 0.898 30.388 1.00 88.19 318 ILE A CA 1
ATOM 2560 C C . ILE A 1 318 ? 8.251 0.702 31.103 1.00 88.19 318 ILE A C 1
ATOM 2562 O O . ILE A 1 318 ? 8.681 1.594 31.831 1.00 88.19 318 ILE A O 1
ATOM 2566 N N . SER A 1 319 ? 8.922 -0.435 30.895 1.00 92.12 319 SER A N 1
ATOM 2567 C CA . SER A 1 319 ? 10.234 -0.710 31.493 1.00 92.12 319 SER A CA 1
ATOM 2568 C C . SER A 1 319 ? 11.312 0.268 31.026 1.00 92.12 319 SER A C 1
ATOM 2570 O O . SER A 1 319 ? 12.144 0.675 31.832 1.00 92.12 319 SER A O 1
ATOM 2572 N N . ASP A 1 320 ? 11.266 0.672 29.758 1.00 93.12 320 ASP A N 1
ATOM 2573 C CA . ASP A 1 320 ? 12.226 1.596 29.151 1.00 93.12 320 ASP A CA 1
ATOM 2574 C C . ASP A 1 320 ? 11.893 3.077 29.441 1.00 93.12 320 ASP A C 1
ATOM 2576 O O . ASP A 1 320 ? 12.657 3.966 29.070 1.00 93.12 320 ASP A O 1
ATOM 2580 N N . GLY A 1 321 ? 10.748 3.373 30.076 1.00 91.00 321 GLY A N 1
ATOM 2581 C CA . GLY A 1 321 ? 10.238 4.743 30.228 1.00 91.00 321 GLY A CA 1
ATOM 2582 C C . GLY A 1 321 ? 9.791 5.389 28.906 1.00 91.00 321 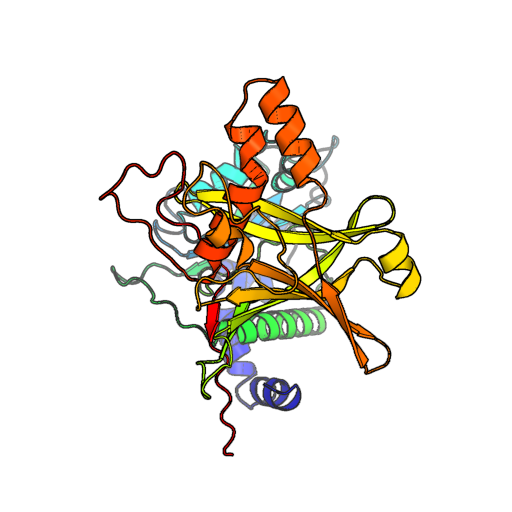GLY A C 1
ATOM 2583 O O . GLY A 1 321 ? 9.586 6.601 28.844 1.00 91.00 321 GLY A O 1
ATOM 2584 N N . ASP A 1 322 ? 9.623 4.591 27.850 1.00 88.50 322 ASP A N 1
ATOM 2585 C CA . ASP A 1 322 ? 9.199 5.003 26.516 1.00 88.50 322 ASP A CA 1
ATOM 2586 C C . ASP A 1 322 ? 7.698 4.733 26.321 1.00 88.50 322 ASP A C 1
ATOM 2588 O O . ASP A 1 322 ? 7.249 3.677 25.853 1.00 88.50 322 ASP A O 1
ATOM 2592 N N . LEU A 1 323 ? 6.896 5.743 26.662 1.00 82.75 323 LEU A N 1
ATOM 2593 C CA . LEU A 1 323 ? 5.445 5.701 26.487 1.00 82.75 323 LEU A CA 1
ATOM 2594 C C . LEU A 1 323 ? 5.037 5.532 25.012 1.00 82.75 323 LEU A C 1
ATOM 2596 O O . LEU A 1 323 ? 4.012 4.913 24.721 1.00 82.75 323 LEU A O 1
ATOM 2600 N N . MET A 1 324 ? 5.828 6.046 24.065 1.00 84.38 324 MET A N 1
ATOM 2601 C CA . MET A 1 324 ? 5.515 5.953 22.636 1.00 84.38 324 MET A CA 1
ATOM 2602 C C . MET A 1 324 ? 5.647 4.520 22.135 1.00 84.38 324 MET A C 1
ATOM 2604 O O . MET A 1 324 ? 4.783 4.050 21.391 1.00 84.38 324 MET A O 1
ATOM 2608 N N . LYS A 1 325 ? 6.669 3.800 22.600 1.00 86.12 325 LYS A N 1
ATOM 2609 C CA . LYS A 1 325 ? 6.821 2.362 22.365 1.00 86.12 325 LYS A CA 1
ATOM 2610 C C . LYS A 1 325 ? 5.671 1.569 22.982 1.00 86.12 325 LYS A C 1
ATOM 2612 O O . LYS A 1 325 ? 5.116 0.699 22.309 1.00 86.12 325 LYS A O 1
ATOM 2617 N N . ALA A 1 326 ? 5.259 1.909 24.206 1.00 85.00 326 ALA A N 1
ATOM 2618 C CA . ALA A 1 326 ? 4.156 1.222 24.878 1.00 85.00 326 ALA A CA 1
ATOM 2619 C C . ALA A 1 326 ? 2.819 1.377 24.130 1.00 85.00 326 ALA A C 1
ATOM 2621 O O . ALA A 1 326 ? 2.049 0.423 24.002 1.00 85.00 326 ALA A O 1
ATOM 2622 N N . LEU A 1 327 ? 2.560 2.572 23.593 1.00 85.25 327 LEU A N 1
ATOM 2623 C CA . LEU A 1 327 ? 1.326 2.911 22.879 1.00 85.25 327 LEU A CA 1
ATOM 2624 C C . LEU A 1 327 ? 1.376 2.625 21.374 1.00 85.25 327 LEU A C 1
ATOM 2626 O O . LEU A 1 327 ? 0.367 2.804 20.687 1.00 85.25 327 LEU A O 1
ATOM 2630 N N . TRP A 1 328 ? 2.514 2.174 20.840 1.00 86.69 328 TRP A N 1
ATOM 2631 C CA . TRP A 1 328 ? 2.707 2.003 19.400 1.00 86.69 328 TRP A CA 1
ATOM 2632 C C . TRP A 1 328 ? 1.626 1.139 18.726 1.00 86.69 328 TRP A C 1
ATOM 2634 O O . TRP A 1 328 ? 1.090 1.577 17.706 1.00 86.69 328 TRP A O 1
ATOM 2644 N N . PRO A 1 329 ? 1.221 -0.034 19.259 1.00 87.44 329 PRO A N 1
ATOM 2645 C CA . PRO A 1 329 ? 0.193 -0.838 18.601 1.00 87.44 329 PRO A CA 1
ATOM 2646 C C . PRO A 1 329 ? -1.187 -0.170 18.608 1.00 87.44 329 PRO A C 1
ATOM 2648 O O . PRO A 1 329 ? -1.939 -0.325 17.648 1.00 87.44 329 PRO A O 1
ATOM 2651 N N . TRP A 1 330 ? -1.505 0.592 19.662 1.00 87.94 330 TRP A N 1
ATOM 2652 C CA . TRP A 1 330 ? -2.742 1.372 19.742 1.00 87.94 330 TRP A CA 1
ATOM 2653 C C . TRP A 1 330 ? -2.759 2.484 18.695 1.00 87.94 330 TRP A C 1
ATOM 2655 O O . TRP A 1 330 ? -3.697 2.549 17.901 1.00 87.94 330 TRP A O 1
ATOM 2665 N N . ARG A 1 331 ? -1.679 3.273 18.604 1.00 88.19 331 ARG A N 1
ATOM 2666 C CA . ARG A 1 331 ? -1.514 4.277 17.540 1.00 88.19 331 ARG A CA 1
ATOM 2667 C C . ARG A 1 331 ? -1.645 3.638 16.166 1.00 88.19 331 ARG A C 1
ATOM 2669 O O . ARG A 1 331 ? -2.388 4.125 15.330 1.00 88.19 331 ARG A O 1
ATOM 2676 N N . LYS A 1 332 ? -1.028 2.472 15.967 1.00 90.25 332 LYS A N 1
ATOM 2677 C CA . LYS A 1 332 ? -1.084 1.764 14.690 1.00 90.25 332 LYS A CA 1
ATOM 2678 C C . LYS A 1 332 ? -2.504 1.369 14.275 1.00 90.25 332 LYS A C 1
ATOM 2680 O O . LYS A 1 332 ? -2.813 1.409 13.088 1.00 90.25 332 LYS A O 1
ATOM 2685 N N . ALA A 1 333 ? -3.353 0.973 15.224 1.00 91.81 333 ALA A N 1
ATOM 2686 C CA . ALA A 1 333 ? -4.755 0.651 14.951 1.00 91.81 333 ALA A CA 1
ATOM 2687 C C . ALA A 1 333 ? -5.541 1.899 14.539 1.00 91.81 333 ALA A C 1
ATOM 2689 O O . ALA A 1 333 ? -6.302 1.855 13.574 1.00 91.81 333 ALA A O 1
ATOM 2690 N N . MET A 1 334 ? -5.300 3.013 15.232 1.00 91.06 334 MET A N 1
ATOM 2691 C CA . MET A 1 334 ? -5.886 4.310 14.905 1.00 91.06 334 MET A CA 1
ATOM 2692 C C . MET A 1 334 ? -5.433 4.806 13.528 1.00 91.06 334 MET A C 1
ATOM 2694 O O . MET A 1 334 ? -6.274 5.228 12.744 1.00 91.06 334 MET A O 1
ATOM 2698 N N . ASP A 1 335 ? -4.147 4.672 13.195 1.00 92.62 335 ASP A N 1
ATOM 2699 C CA . ASP A 1 335 ? -3.602 5.077 11.897 1.00 92.62 335 ASP A CA 1
ATOM 2700 C C . ASP A 1 335 ? -4.235 4.291 10.738 1.00 92.62 335 ASP A C 1
ATOM 2702 O O . ASP A 1 335 ? -4.534 4.844 9.681 1.00 92.62 335 ASP A O 1
ATOM 2706 N N . ILE A 1 336 ? -4.444 2.981 10.926 1.00 93.94 336 ILE A N 1
ATOM 2707 C CA . ILE A 1 336 ? -5.111 2.128 9.934 1.00 93.94 336 ILE A CA 1
ATOM 2708 C C . ILE A 1 336 ? -6.567 2.564 9.752 1.00 93.94 336 ILE A C 1
ATOM 2710 O O . ILE A 1 336 ? -7.011 2.698 8.615 1.00 93.94 336 ILE A O 1
ATOM 2714 N N . ALA A 1 337 ? -7.296 2.799 10.848 1.00 93.62 337 ALA A N 1
ATOM 2715 C CA . ALA A 1 337 ? -8.680 3.261 10.786 1.00 93.62 337 ALA A CA 1
ATOM 2716 C C . ALA A 1 337 ? -8.784 4.627 10.086 1.00 93.62 337 ALA A C 1
ATOM 2718 O O . ALA A 1 337 ? -9.552 4.765 9.139 1.00 93.62 337 ALA A O 1
ATOM 2719 N N . GLN A 1 338 ? -7.932 5.587 10.461 1.00 93.00 338 GLN A N 1
ATOM 2720 C CA . GLN A 1 338 ? -7.858 6.905 9.829 1.00 93.00 338 GLN A CA 1
ATOM 2721 C C . GLN A 1 338 ? -7.606 6.798 8.319 1.00 93.00 338 GLN A C 1
ATOM 2723 O O . GLN A 1 338 ? -8.299 7.445 7.536 1.00 93.00 338 GLN A O 1
ATOM 2728 N N . ALA A 1 339 ? -6.659 5.948 7.906 1.00 93.38 339 ALA A N 1
ATOM 2729 C CA . ALA A 1 339 ? -6.323 5.748 6.498 1.00 93.38 339 ALA A CA 1
ATOM 2730 C C . ALA A 1 339 ? -7.465 5.130 5.676 1.00 93.38 339 ALA A C 1
ATOM 2732 O O . ALA A 1 339 ? -7.584 5.428 4.489 1.00 93.38 339 ALA A O 1
ATOM 2733 N N . LEU A 1 340 ? -8.272 4.253 6.282 1.00 93.38 340 LEU A N 1
ATOM 2734 C CA . LEU A 1 340 ? -9.407 3.586 5.634 1.00 93.38 340 LEU A CA 1
ATOM 2735 C C . LEU A 1 340 ? -10.646 4.485 5.565 1.00 93.38 340 LEU A C 1
ATOM 2737 O O . LEU A 1 340 ? -11.352 4.489 4.560 1.00 93.38 340 LEU A O 1
ATOM 2741 N N . GLU A 1 341 ? -10.915 5.240 6.626 1.00 91.81 341 GLU A N 1
ATOM 2742 C CA . GLU A 1 341 ? -12.058 6.155 6.704 1.00 91.81 341 GLU A CA 1
ATOM 2743 C C . GLU A 1 341 ? -11.796 7.488 5.990 1.00 91.81 341 GLU A C 1
ATOM 2745 O O . GLU A 1 341 ? -12.735 8.220 5.692 1.00 91.81 341 GLU A O 1
ATOM 2750 N N . GLY A 1 342 ? -10.530 7.808 5.698 1.00 90.00 342 GLY A N 1
ATOM 2751 C CA . GLY A 1 342 ? -10.143 9.101 5.136 1.00 90.00 342 GLY A CA 1
ATOM 2752 C C . GLY A 1 342 ? -10.307 10.252 6.133 1.00 90.00 342 GLY A C 1
ATOM 2753 O O . GLY A 1 342 ? -10.510 11.396 5.728 1.00 90.00 342 GLY A O 1
ATOM 2754 N N . THR A 1 343 ? -10.244 9.959 7.434 1.00 89.25 343 THR A N 1
ATOM 2755 C CA . THR A 1 343 ? -10.461 10.940 8.502 1.00 89.25 343 THR A CA 1
ATOM 2756 C C . THR A 1 343 ? -9.301 11.937 8.572 1.00 89.25 343 THR A C 1
ATOM 2758 O O . THR A 1 343 ? -8.132 11.556 8.659 1.00 89.25 343 THR A O 1
ATOM 2761 N N . ILE A 1 344 ? -9.627 13.229 8.586 1.00 88.38 344 ILE A N 1
ATOM 2762 C CA . ILE A 1 344 ? -8.664 14.315 8.798 1.00 88.38 344 ILE A CA 1
ATOM 2763 C C . ILE A 1 344 ? -8.850 14.831 10.223 1.00 88.38 344 ILE A C 1
ATOM 2765 O O . ILE A 1 344 ? -9.935 15.290 10.582 1.00 88.38 344 ILE A O 1
ATOM 2769 N N . TYR A 1 345 ? -7.802 14.748 11.038 1.00 85.94 345 TYR A N 1
ATOM 2770 C CA . TYR A 1 345 ? -7.800 15.363 12.360 1.00 85.94 345 TYR A CA 1
ATOM 2771 C C . TYR A 1 345 ? -7.489 16.850 12.210 1.00 85.94 345 TYR A C 1
ATOM 2773 O O . TYR A 1 345 ? -6.489 17.227 11.603 1.00 85.94 345 TYR A O 1
ATOM 2781 N N . THR A 1 346 ? -8.375 17.696 12.728 1.00 82.25 346 THR A N 1
ATOM 2782 C CA . THR A 1 346 ? -8.242 19.155 12.664 1.00 82.25 346 THR A CA 1
ATOM 2783 C C . THR A 1 346 ? -7.520 19.694 13.893 1.00 82.25 346 THR A C 1
ATOM 2785 O O . THR A 1 346 ? -7.792 19.234 15.001 1.00 82.25 346 THR A O 1
ATOM 2788 N N . ASP A 1 347 ? -6.708 20.734 13.707 1.00 63.78 347 ASP A N 1
ATOM 2789 C CA . ASP A 1 347 ? -5.813 21.349 14.707 1.00 63.78 347 ASP A CA 1
ATOM 2790 C C . ASP A 1 347 ? -6.510 22.071 15.884 1.00 63.78 347 ASP A C 1
ATOM 2792 O O . ASP A 1 347 ? -5.896 22.878 16.579 1.00 63.78 347 ASP A O 1
ATOM 2796 N N . ASN A 1 348 ? -7.794 21.806 16.136 1.00 63.56 348 ASN A N 1
ATOM 2797 C CA . ASN A 1 348 ? -8.521 22.396 17.264 1.00 63.56 348 ASN A CA 1
ATOM 2798 C C . ASN A 1 348 ? -8.064 21.824 18.621 1.00 63.56 348 ASN A C 1
ATOM 2800 O O . ASN A 1 348 ? -8.319 22.439 19.654 1.00 63.56 348 ASN A O 1
ATOM 2804 N N . GLU A 1 349 ? -7.360 20.686 18.624 1.00 65.00 349 GLU A N 1
ATOM 2805 C CA . GLU A 1 349 ? -6.719 20.088 19.799 1.00 65.00 349 GLU A CA 1
ATOM 2806 C C . GLU A 1 349 ? -5.292 19.614 19.462 1.00 65.00 349 GLU A C 1
ATOM 2808 O O . GLU A 1 349 ? -5.003 19.299 18.303 1.00 65.00 349 GLU A O 1
ATOM 2813 N N . PRO A 1 350 ? -4.375 19.529 20.448 1.00 71.06 350 PRO A N 1
ATOM 2814 C CA . PRO A 1 350 ? -3.042 18.986 20.221 1.00 71.06 350 PRO A CA 1
ATOM 2815 C C . PRO A 1 350 ? -3.133 17.545 19.710 1.00 71.06 350 PRO A C 1
ATOM 2817 O O . PRO A 1 350 ? -3.622 16.658 20.406 1.00 71.06 350 PRO A O 1
ATOM 2820 N N . LEU A 1 351 ? -2.578 17.281 18.525 1.00 73.06 351 LEU A N 1
ATOM 2821 C CA . LEU A 1 351 ? -2.588 15.940 17.933 1.00 73.06 351 LEU A CA 1
ATOM 2822 C C . LEU A 1 351 ? -1.748 14.923 18.723 1.00 73.06 351 LEU A C 1
ATOM 2824 O O . LEU A 1 351 ? -1.769 13.743 18.404 1.00 73.06 351 LEU A O 1
ATOM 2828 N N . ASN A 1 352 ? -0.991 15.335 19.749 1.00 75.62 352 ASN A N 1
ATOM 2829 C CA . ASN A 1 352 ? -0.243 14.441 20.648 1.00 75.62 352 ASN A CA 1
ATOM 2830 C C . ASN A 1 352 ? 0.606 13.385 19.900 1.00 75.62 352 ASN A C 1
ATOM 2832 O O . ASN A 1 352 ? 0.716 12.221 20.303 1.00 75.62 352 ASN A O 1
ATOM 2836 N N . GLY A 1 353 ? 1.203 13.786 18.772 1.00 76.44 353 GLY A N 1
ATOM 2837 C CA . GLY A 1 353 ? 2.016 12.931 17.901 1.00 76.44 353 GLY A CA 1
ATOM 2838 C C . GLY A 1 353 ? 1.232 12.056 16.914 1.00 76.44 353 GLY A C 1
ATOM 2839 O O . GLY A 1 353 ? 1.815 11.125 16.362 1.00 76.44 353 GLY A O 1
ATOM 2840 N N . PHE A 1 354 ? -0.070 12.281 16.737 1.00 82.88 354 PHE A N 1
ATOM 2841 C CA . PHE A 1 354 ? -0.823 11.781 15.588 1.00 82.88 354 PHE A CA 1
ATOM 2842 C C . PHE A 1 354 ? -0.558 12.637 14.354 1.00 82.88 354 PHE A C 1
ATOM 2844 O O . PHE A 1 354 ? -0.364 13.848 14.449 1.00 82.88 354 PHE A O 1
ATOM 2851 N N . ASP A 1 355 ? -0.582 11.992 13.194 1.00 87.56 355 ASP A N 1
ATOM 2852 C CA . ASP A 1 355 ? -0.587 12.678 11.911 1.00 87.56 355 ASP A CA 1
ATOM 2853 C C . ASP A 1 355 ? -1.988 13.257 11.646 1.00 87.56 355 ASP A C 1
ATOM 2855 O O . ASP A 1 355 ? -3.004 12.590 11.864 1.00 87.56 355 ASP A O 1
ATOM 2859 N N . SER A 1 356 ? -2.062 14.496 11.152 1.00 88.12 356 SER A N 1
ATOM 2860 C CA . SER A 1 356 ? -3.344 15.138 10.810 1.00 88.12 356 SER A CA 1
ATOM 2861 C C . SER A 1 356 ? -4.081 14.392 9.696 1.00 88.12 356 SER A C 1
ATOM 2863 O O . SER A 1 356 ? -5.312 14.354 9.663 1.00 88.12 356 SER A O 1
ATOM 2865 N N . GLN A 1 357 ? -3.327 13.746 8.807 1.00 90.19 357 GLN A N 1
ATOM 2866 C CA . GLN A 1 357 ? -3.846 12.940 7.718 1.00 90.19 357 GLN A CA 1
ATOM 2867 C C . GLN A 1 357 ? -2.937 11.738 7.462 1.00 90.19 357 GLN A C 1
ATOM 2869 O O . GLN A 1 357 ? -1.715 11.863 7.352 1.00 90.19 357 GLN A O 1
ATOM 2874 N N . ILE A 1 358 ? -3.561 10.574 7.304 1.00 91.12 358 ILE A N 1
ATOM 2875 C CA . ILE A 1 358 ? -2.914 9.334 6.881 1.00 91.12 358 ILE A CA 1
ATOM 2876 C C . ILE A 1 358 ? -3.700 8.791 5.690 1.00 91.12 358 ILE A C 1
ATOM 2878 O O . ILE A 1 358 ? -4.926 8.871 5.659 1.00 91.12 358 ILE A O 1
ATOM 2882 N N . SER A 1 359 ? -3.005 8.240 4.699 1.00 89.69 359 SER A N 1
ATOM 2883 C CA . SER A 1 359 ? -3.629 7.594 3.543 1.00 89.69 359 SER A CA 1
ATOM 2884 C C . SER A 1 359 ? -3.070 6.195 3.314 1.00 89.69 359 SER A C 1
ATOM 2886 O O . SER A 1 359 ? -2.024 5.816 3.841 1.00 89.69 359 SER A O 1
ATOM 2888 N N . LEU A 1 360 ? -3.726 5.416 2.457 1.00 86.31 360 LEU A N 1
ATOM 2889 C CA . LEU A 1 360 ? -3.187 4.151 1.947 1.00 86.31 360 LEU A CA 1
ATOM 2890 C C . LEU A 1 360 ? -2.167 4.366 0.809 1.00 86.31 360 LEU A C 1
ATOM 2892 O O . LEU A 1 360 ? -1.979 3.502 -0.050 1.00 86.31 360 LEU A O 1
ATOM 2896 N N . GLY A 1 361 ? -1.500 5.525 0.788 1.00 80.81 361 GLY A N 1
ATOM 2897 C CA . GLY A 1 361 ? -0.583 5.924 -0.271 1.00 80.81 361 GLY A CA 1
ATOM 2898 C C . GLY A 1 361 ? -1.335 6.212 -1.564 1.00 80.81 361 GLY A C 1
ATOM 2899 O O . GLY A 1 361 ? -2.257 7.018 -1.584 1.00 80.81 361 GLY A O 1
ATOM 2900 N N . SER A 1 362 ? -0.926 5.552 -2.642 1.00 68.94 362 SER A N 1
ATOM 2901 C CA . SER A 1 362 ? -1.572 5.657 -3.947 1.00 68.94 362 SER A CA 1
ATOM 2902 C C . SER A 1 362 ? -2.751 4.695 -4.116 1.00 68.94 362 SER A C 1
ATOM 2904 O O . SER A 1 362 ? -3.255 4.608 -5.220 1.00 68.94 362 SER A O 1
ATOM 2906 N N . CYS A 1 363 ? -3.188 3.947 -3.092 1.00 76.19 363 CYS A N 1
ATOM 2907 C CA . CYS A 1 363 ? -4.341 3.047 -3.232 1.00 76.19 363 CYS A CA 1
ATOM 2908 C C . CYS A 1 363 ? -5.653 3.843 -3.285 1.00 76.19 363 CYS A C 1
ATOM 2910 O O . CYS A 1 363 ? -5.938 4.592 -2.351 1.00 76.19 363 CYS A O 1
ATOM 2912 N N . ASP A 1 364 ? -6.488 3.596 -4.295 1.00 79.62 364 ASP A N 1
ATOM 2913 C CA . ASP A 1 364 ? -7.868 4.085 -4.285 1.00 79.62 364 ASP A CA 1
ATOM 2914 C C . ASP A 1 364 ? -8.713 3.320 -3.261 1.00 79.62 364 ASP A C 1
ATOM 2916 O O . ASP A 1 364 ? -8.535 2.112 -3.061 1.00 79.62 364 ASP A O 1
ATOM 2920 N N . ILE A 1 365 ? -9.668 4.025 -2.655 1.00 82.12 365 ILE A N 1
ATOM 2921 C CA . ILE A 1 365 ? -10.735 3.443 -1.840 1.00 82.12 365 ILE A CA 1
ATOM 2922 C C . ILE A 1 365 ? -12.031 3.566 -2.642 1.00 82.12 365 ILE A C 1
ATOM 2924 O O . ILE A 1 365 ? -12.493 4.670 -2.915 1.00 82.12 365 ILE A O 1
ATOM 2928 N N . LEU A 1 366 ? -12.587 2.430 -3.056 1.00 81.88 366 LEU A N 1
ATOM 2929 C CA . LEU A 1 366 ? -13.738 2.353 -3.953 1.00 81.88 366 LEU A CA 1
ATOM 2930 C C . LEU A 1 366 ? -14.936 1.758 -3.217 1.00 81.88 366 LEU A C 1
ATOM 2932 O O . LEU A 1 366 ? -14.840 0.665 -2.659 1.00 81.88 366 LEU A O 1
ATOM 2936 N N . GLU A 1 367 ? -16.073 2.449 -3.237 1.00 82.06 367 GLU A N 1
ATOM 2937 C CA . GLU A 1 367 ? -17.322 1.889 -2.723 1.00 82.06 367 GLU A CA 1
ATOM 2938 C C . GLU A 1 367 ? -17.814 0.793 -3.670 1.00 82.06 367 GLU A C 1
ATOM 2940 O O . GLU A 1 367 ? -17.945 1.003 -4.878 1.00 82.06 367 GLU A O 1
ATOM 2945 N N . LEU A 1 368 ? -18.081 -0.392 -3.129 1.00 74.75 368 LEU A N 1
ATOM 2946 C CA . LEU A 1 368 ? -18.659 -1.483 -3.890 1.00 74.75 368 LEU A CA 1
ATOM 2947 C C . LEU A 1 368 ? -20.168 -1.253 -4.007 1.00 74.75 368 LEU A C 1
ATOM 2949 O O . LEU A 1 368 ? -20.939 -1.616 -3.119 1.00 74.75 368 LEU A O 1
ATOM 2953 N N . GLN A 1 369 ? -20.583 -0.651 -5.118 1.00 72.88 369 GLN A N 1
ATOM 2954 C CA . GLN A 1 369 ? -21.993 -0.554 -5.474 1.00 72.88 369 GLN A CA 1
ATOM 2955 C C . GLN A 1 369 ? -22.483 -1.934 -5.919 1.00 72.88 369 GLN A C 1
ATOM 2957 O O . GLN A 1 369 ? -21.977 -2.511 -6.881 1.00 72.88 369 GLN A O 1
ATOM 2962 N N . THR A 1 370 ? -23.442 -2.489 -5.179 1.00 58.41 370 THR A N 1
ATOM 2963 C CA . THR A 1 370 ? -24.172 -3.683 -5.612 1.00 58.41 370 THR A CA 1
ATOM 2964 C C . THR A 1 370 ? -25.482 -3.211 -6.218 1.00 58.41 370 THR A C 1
ATOM 2966 O O . THR A 1 370 ? -26.413 -2.878 -5.494 1.00 58.41 370 THR A O 1
ATOM 2969 N N . ASP A 1 371 ? -25.553 -3.138 -7.545 1.00 53.75 371 ASP A N 1
ATOM 2970 C CA . ASP A 1 371 ? -26.840 -3.032 -8.228 1.00 53.75 371 ASP A CA 1
ATOM 2971 C C . ASP A 1 371 ? -27.492 -4.414 -8.157 1.00 53.75 371 ASP A C 1
ATOM 2973 O O . ASP A 1 371 ? -27.237 -5.296 -8.972 1.00 53.75 371 ASP A O 1
ATOM 2977 N N . TYR A 1 372 ? -28.300 -4.643 -7.125 1.00 49.62 372 TYR A N 1
ATOM 2978 C CA . TYR A 1 372 ? -29.073 -5.879 -6.951 1.00 49.62 372 TYR A CA 1
ATOM 2979 C C . TYR A 1 372 ? -30.306 -5.951 -7.875 1.00 49.62 372 TYR A C 1
ATOM 2981 O O . TYR A 1 372 ? -31.152 -6.824 -7.699 1.00 49.62 372 TYR A O 1
ATOM 2989 N N . LEU A 1 373 ? -30.414 -5.052 -8.860 1.00 39.72 373 LEU A N 1
ATOM 2990 C CA . LEU A 1 373 ? -31.490 -5.002 -9.850 1.00 39.72 373 LEU A CA 1
ATOM 2991 C C . LEU A 1 373 ? -30.906 -4.771 -11.253 1.00 39.72 373 LEU A C 1
ATOM 2993 O O . LEU A 1 373 ? -30.898 -3.651 -11.761 1.00 39.72 373 LEU A O 1
ATOM 2997 N N . GLY A 1 374 ? -30.414 -5.856 -11.849 1.00 38.97 374 GLY A N 1
ATOM 2998 C CA . GLY A 1 374 ? -30.353 -6.052 -13.296 1.00 38.97 374 GLY A CA 1
ATOM 2999 C C . GLY A 1 374 ? -31.342 -7.138 -13.677 1.00 38.97 374 GLY A C 1
ATOM 3000 O O . GLY A 1 374 ? -31.213 -8.235 -13.085 1.00 38.97 374 GLY A O 1
#